Protein AF-0000000078435229 (afdb_homodimer)

pLDDT: mean 86.11, std 22.34, range [25.06, 98.94]

Foldseek 3Di:
DPPPPPPPCPQDLVRLLCQLQVVVVPHDPVSNVVSLVSLLVVLLVPDLSSLVSLLVNCVPPDLVSLLVSLQSLLSSLDPSNLVSLLVQLPPLVRDPSNNLSSLLSLLSNLDCVNLVSLVVCLPDPPDPSNVVSSVVSNVSSCVCPDVVVVVVVVVVVVVVPPDPPDPPPPPPPPD/DPPPPPPPCPQDLVRLLCQLQVVVVPHDPVSNVVSLVSLLVVLLVPDLSSLVSLLVNCVPPDLVSLLVSLQSLLSSLDPSNLVSLLVQLPPLVRDPSNNLSSLLSLLSNLDCVNLVSLVVCLPDPPDPSNVVSSVVSNVSSCVCPDVVVVVVVVVVVVVVPPDPPDPPPPPPPPD

Solvent-accessible surface area (backbone atoms only — not comparable to full-atom values): 18954 Å² total; per-residue (Å²): 135,82,72,72,73,67,70,80,78,70,75,47,69,68,52,34,41,39,39,51,61,31,71,82,71,74,58,50,67,68,57,21,50,51,30,46,52,54,33,36,55,41,21,49,73,64,33,61,66,36,45,49,47,52,52,65,38,69,75,54,86,49,63,56,60,36,23,48,47,29,44,40,45,19,67,26,56,42,75,81,41,46,61,57,31,50,54,45,50,68,36,83,85,53,56,66,67,34,28,26,28,14,33,42,15,49,22,62,46,37,51,73,85,50,47,64,64,33,52,50,34,43,74,64,46,89,46,65,56,40,18,55,30,18,50,54,17,47,53,45,22,53,48,66,69,27,69,65,43,50,49,51,50,48,52,53,48,52,61,67,57,59,62,77,71,70,76,74,73,74,75,74,71,80,119,135,82,73,73,75,68,69,82,77,69,74,47,70,68,53,34,40,39,39,51,60,31,71,82,73,74,59,51,68,68,57,21,50,52,30,47,52,54,34,36,54,42,21,49,71,63,34,61,66,38,45,50,46,53,54,66,40,69,76,54,86,48,63,53,59,35,23,49,45,29,42,42,44,18,68,27,56,42,76,82,40,47,60,55,32,50,53,45,47,66,37,82,86,52,55,67,68,35,29,25,29,15,31,43,15,47,22,63,46,36,52,72,85,49,45,62,63,34,52,50,36,42,74,64,46,90,48,65,55,40,20,54,28,17,50,53,17,48,52,44,22,52,47,66,69,26,68,63,43,52,50,51,50,48,51,52,49,54,61,68,59,58,63,78,72,70,78,77,73,76,76,74,74,79,123

Nearest PDB structures (foldseek):
  4d4z-assembly1_A  TM=8.936E-01  e=3.025E-09  Homo sapiens
  7p0h-assembly2_B  TM=7.703E-01  e=1.981E-04  synthetic construct
  6veh-assembly1_A  TM=7.709E-01  e=3.678E-04  synthetic construct
  1z5h-assembly1_A  TM=4.629E-01  e=2.880E-01  Thermoplasma acidophilum
  9fa7-assembly1_C  TM=3.280E-01  e=1.598E+00  Homo sapiens

Organism: Lucilia cuprina (NCBI:txid7375)

Structure (mmCIF, N/CA/C/O backbone):
data_AF-0000000078435229-model_v1
#
loop_
_entity.id
_entity.type
_entity.pdbx_description
1 polymer 'Deoxyhypusine hydroxylase'
#
loop_
_atom_site.group_PDB
_atom_site.id
_atom_site.type_symbol
_atom_site.label_atom_id
_atom_site.label_alt_id
_atom_site.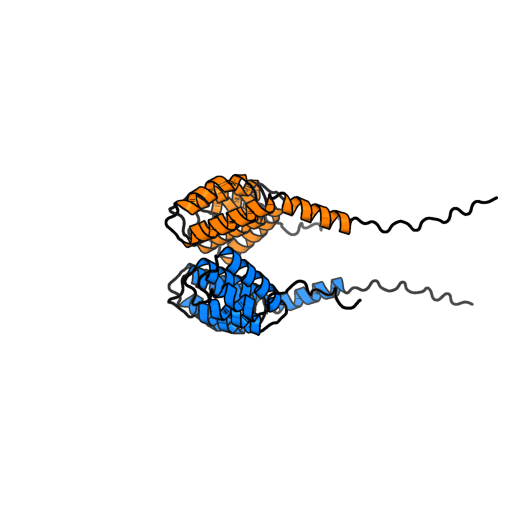label_comp_id
_atom_site.label_asym_id
_atom_site.label_entity_id
_atom_site.label_seq_id
_atom_site.pdbx_PDB_ins_code
_atom_site.Cartn_x
_atom_site.Cartn_y
_atom_site.Cartn_z
_atom_site.occupancy
_atom_site.B_iso_or_equiv
_atom_site.auth_seq_id
_atom_site.auth_comp_id
_atom_site.auth_asym_id
_atom_site.auth_atom_id
_atom_site.pdbx_PDB_model_num
ATOM 1 N N . MET A 1 1 ? 28.438 -23 -33.125 1 25.06 1 MET A N 1
ATOM 2 C CA . MET A 1 1 ? 28.578 -21.672 -32.531 1 25.06 1 MET A CA 1
ATOM 3 C C . MET A 1 1 ? 27.297 -21.297 -31.766 1 25.06 1 MET A C 1
ATOM 5 O O . MET A 1 1 ? 27.172 -20.156 -31.297 1 25.06 1 MET A O 1
ATOM 9 N N . ASP A 1 2 ? 26.094 -21.922 -32.094 1 30.98 2 ASP A N 1
ATOM 10 C CA . ASP A 1 2 ? 24.688 -21.781 -31.703 1 30.98 2 ASP A CA 1
ATOM 11 C C . ASP A 1 2 ? 24.5 -22.016 -30.203 1 30.98 2 ASP A C 1
ATOM 13 O O . ASP A 1 2 ? 23.375 -22.047 -29.719 1 30.98 2 ASP A O 1
ATOM 17 N N . THR A 1 3 ? 25.391 -22.578 -29.547 1 30.53 3 THR A N 1
ATOM 18 C CA . THR A 1 3 ? 25.234 -23.172 -28.234 1 30.53 3 THR A CA 1
ATOM 19 C C . THR A 1 3 ? 24.891 -22.125 -27.188 1 30.53 3 THR A C 1
ATOM 21 O O . THR A 1 3 ? 24.422 -22.438 -26.094 1 30.53 3 THR A O 1
ATOM 24 N N . LEU A 1 4 ? 25.516 -20.953 -27.281 1 32.03 4 LEU A N 1
ATOM 25 C CA . LEU A 1 4 ? 25.641 -20.078 -26.125 1 32.03 4 LEU A CA 1
ATOM 26 C C . LEU A 1 4 ? 24.281 -19.484 -25.734 1 32.03 4 LEU A C 1
ATOM 28 O O . LEU A 1 4 ? 24.219 -18.578 -24.906 1 32.03 4 LEU A O 1
ATOM 32 N N . ARG A 1 5 ? 23.297 -19.453 -26.609 1 32.22 5 ARG A N 1
ATOM 33 C CA . ARG A 1 5 ? 22.109 -18.766 -26.141 1 32.22 5 ARG A CA 1
ATOM 34 C C . ARG A 1 5 ? 21.547 -19.422 -24.875 1 32.22 5 ARG A C 1
ATOM 36 O O . ARG A 1 5 ? 20.719 -20.328 -24.953 1 32.22 5 ARG A O 1
ATOM 43 N N . LYS A 1 6 ? 22.344 -19.922 -24.031 1 36.62 6 LYS A N 1
ATOM 44 C CA . LYS A 1 6 ? 21.75 -20.312 -22.75 1 36.62 6 LYS A CA 1
ATOM 45 C C . LYS A 1 6 ? 20.734 -19.281 -22.266 1 36.62 6 LYS A C 1
ATOM 47 O O . LYS A 1 6 ? 21.078 -18.094 -22.125 1 36.62 6 LYS A O 1
ATOM 52 N N . SER A 1 7 ? 19.391 -19.297 -22.672 1 38.19 7 SER A N 1
ATOM 53 C CA . SER A 1 7 ? 18.281 -18.406 -22.359 1 38.19 7 SER A CA 1
ATOM 54 C C . SER A 1 7 ? 18.266 -18.047 -20.875 1 38.19 7 SER A C 1
ATOM 56 O O . SER A 1 7 ? 18.391 -18.922 -20.016 1 38.19 7 SER A O 1
ATOM 58 N N . GLU A 1 8 ? 18.828 -17.141 -20.203 1 40.16 8 GLU A N 1
ATOM 59 C CA . GLU A 1 8 ? 18.578 -16.594 -18.875 1 40.16 8 GLU A CA 1
ATOM 60 C C . GLU A 1 8 ? 17.188 -17 -18.375 1 40.16 8 GLU A C 1
ATOM 62 O O . GLU A 1 8 ? 16.188 -16.766 -19.047 1 40.16 8 GLU A O 1
ATOM 67 N N . GLY A 1 9 ? 16.922 -18.156 -17.797 1 47.25 9 GLY A N 1
ATOM 68 C CA . GLY A 1 9 ? 15.805 -19.031 -17.484 1 47.25 9 GLY A CA 1
ATOM 69 C C . GLY A 1 9 ? 14.578 -18.297 -16.984 1 47.25 9 GLY A C 1
ATOM 70 O O . GLY A 1 9 ? 14.453 -18.016 -15.789 1 47.25 9 GLY A O 1
ATOM 71 N N . THR A 1 10 ? 13.977 -17.422 -17.656 1 62.84 10 THR A N 1
ATOM 72 C CA . THR A 1 10 ? 12.703 -16.781 -17.359 1 62.84 10 THR A CA 1
ATOM 73 C C . THR A 1 10 ? 11.68 -17.797 -16.844 1 62.84 10 THR A C 1
ATOM 75 O O . THR A 1 10 ? 11.422 -18.797 -17.516 1 62.84 10 THR A O 1
ATOM 78 N N . GLU A 1 11 ? 11.547 -17.797 -15.594 1 77.81 11 GLU A N 1
ATOM 79 C CA . GLU A 1 11 ? 10.508 -18.641 -14.984 1 77.81 11 GLU A CA 1
ATOM 80 C C . GLU A 1 11 ? 9.242 -18.641 -15.836 1 77.81 11 GLU A C 1
ATOM 82 O O . GLU A 1 11 ? 8.797 -17.594 -16.312 1 77.81 11 GLU A O 1
ATOM 87 N N . THR A 1 12 ? 8.852 -19.875 -16.234 1 90.56 12 THR A N 1
ATOM 88 C CA . THR A 1 12 ? 7.59 -20.016 -16.953 1 90.56 12 THR A CA 1
ATOM 89 C C . THR A 1 12 ? 6.422 -19.578 -16.078 1 90.56 12 THR A C 1
ATOM 91 O O . THR A 1 12 ? 6.57 -19.438 -14.859 1 90.56 12 THR A O 1
ATOM 94 N N . LEU A 1 13 ? 5.379 -19.297 -16.672 1 96.81 13 LEU A N 1
ATOM 95 C CA . LEU A 1 13 ? 4.168 -18.969 -15.922 1 96.81 13 LEU A CA 1
ATOM 96 C C . LEU A 1 13 ? 3.77 -20.109 -14.992 1 96.81 13 LEU A C 1
ATOM 98 O O . LEU A 1 13 ? 3.285 -19.859 -13.883 1 96.81 13 LEU A O 1
ATOM 102 N N . ALA A 1 14 ? 4.023 -21.281 -15.5 1 96.62 14 ALA A N 1
ATOM 103 C CA . ALA A 1 14 ? 3.705 -22.453 -14.672 1 96.62 14 ALA A CA 1
ATOM 104 C C . ALA A 1 14 ? 4.566 -22.484 -13.414 1 96.62 14 ALA A C 1
ATOM 106 O O . ALA A 1 14 ? 4.082 -22.797 -12.328 1 96.62 14 ALA A O 1
ATOM 107 N N . GLU A 1 15 ? 5.762 -22.141 -13.547 1 97.31 15 GLU A N 1
ATOM 108 C CA . GLU A 1 15 ? 6.676 -22.094 -12.406 1 97.31 15 GLU A CA 1
ATOM 109 C C . GLU A 1 15 ? 6.316 -20.969 -11.453 1 97.31 15 GLU A C 1
ATOM 111 O O . GLU A 1 15 ? 6.352 -21.141 -10.234 1 97.31 15 GLU A O 1
ATOM 116 N N . LEU A 1 16 ? 5.965 -19.875 -12 1 98.25 16 LEU A N 1
ATOM 117 C CA . LEU A 1 16 ? 5.555 -18.719 -11.195 1 98.25 16 LEU A CA 1
ATOM 118 C C . LEU A 1 16 ? 4.281 -19.047 -10.414 1 98.25 16 LEU A C 1
ATOM 120 O O . LEU A 1 16 ? 4.156 -18.672 -9.242 1 98.25 16 LEU A O 1
ATOM 124 N N . ARG A 1 17 ? 3.398 -19.734 -11.062 1 98.5 17 ARG A N 1
ATOM 125 C CA . ARG A 1 17 ? 2.168 -20.156 -10.406 1 98.5 17 ARG A CA 1
ATOM 126 C C . ARG A 1 17 ? 2.465 -21.078 -9.227 1 98.5 17 ARG A C 1
ATOM 128 O O . ARG A 1 17 ? 1.949 -20.875 -8.125 1 98.5 17 ARG A O 1
ATOM 135 N N . ALA A 1 18 ? 3.311 -22.047 -9.523 1 98.38 18 ALA A N 1
ATOM 136 C CA . ALA A 1 18 ? 3.645 -23.031 -8.492 1 98.38 18 ALA A CA 1
ATOM 137 C C . ALA A 1 18 ? 4.312 -22.359 -7.293 1 98.38 18 ALA A C 1
ATOM 139 O O . ALA A 1 18 ? 4.047 -22.719 -6.148 1 98.38 18 ALA A O 1
ATOM 140 N N . THR A 1 19 ? 5.141 -21.375 -7.547 1 98.38 19 THR A N 1
ATOM 141 C CA . THR A 1 19 ? 5.859 -20.672 -6.484 1 98.38 19 THR A CA 1
ATOM 142 C C . THR A 1 19 ? 4.914 -19.766 -5.703 1 98.38 19 THR A C 1
ATOM 144 O O . THR A 1 19 ? 4.848 -19.844 -4.477 1 98.38 19 THR A O 1
ATOM 147 N N . LEU A 1 20 ? 4.141 -18.984 -6.395 1 98.56 20 LEU A N 1
ATOM 148 C CA . LEU A 1 20 ? 3.236 -18.047 -5.734 1 98.56 20 LEU A CA 1
ATOM 149 C C . LEU A 1 20 ? 2.225 -18.781 -4.863 1 98.56 20 LEU A C 1
ATOM 151 O O . LEU A 1 20 ? 1.988 -18.406 -3.717 1 98.56 20 LEU A O 1
ATOM 155 N N . LEU A 1 21 ? 1.71 -19.906 -5.422 1 98.38 21 LEU A N 1
ATOM 156 C CA . LEU A 1 21 ? 0.627 -20.609 -4.754 1 98.38 21 LEU A CA 1
ATOM 157 C C . LEU A 1 21 ? 1.177 -21.672 -3.811 1 98.38 21 LEU A C 1
ATOM 159 O O . LEU A 1 21 ? 0.411 -22.406 -3.178 1 98.38 21 LEU A O 1
ATOM 163 N N . ASN A 1 22 ? 2.449 -21.734 -3.752 1 98.38 22 ASN A N 1
ATOM 164 C CA . ASN A 1 22 ? 3.104 -22.672 -2.844 1 98.38 22 ASN A CA 1
ATOM 165 C C . ASN A 1 22 ? 2.568 -24.094 -3.016 1 98.38 22 ASN A C 1
ATOM 167 O O . ASN A 1 22 ? 2.193 -24.734 -2.039 1 98.38 22 ASN A O 1
ATOM 171 N N . GLU A 1 23 ? 2.596 -24.562 -4.234 1 97.44 23 GLU A N 1
ATOM 172 C CA . GLU A 1 23 ? 1.985 -25.844 -4.559 1 97.44 23 GLU A CA 1
ATOM 173 C C . GLU A 1 23 ? 2.742 -27 -3.904 1 97.44 23 GLU A C 1
ATOM 175 O O . GLU A 1 23 ? 2.148 -28.016 -3.553 1 97.44 23 GLU A O 1
ATOM 180 N N . ASP A 1 24 ? 4.008 -26.844 -3.719 1 97.31 24 ASP A N 1
ATOM 181 C CA . ASP A 1 24 ? 4.797 -27.906 -3.125 1 97.31 24 ASP A CA 1
ATOM 182 C C . ASP A 1 24 ? 4.898 -27.75 -1.61 1 97.31 24 ASP A C 1
ATOM 184 O O . ASP A 1 24 ? 5.473 -28.594 -0.924 1 97.31 24 ASP A O 1
ATOM 188 N N . GLY A 1 25 ? 4.383 -26.641 -1.064 1 96.88 25 GLY A N 1
ATOM 189 C CA . GLY A 1 25 ? 4.379 -26.391 0.367 1 96.88 25 GLY A CA 1
ATOM 190 C C . GLY A 1 25 ? 5.746 -26.031 0.914 1 96.88 25 GLY A C 1
ATOM 191 O O . GLY A 1 25 ? 5.961 -26.047 2.127 1 96.88 25 GLY A O 1
ATOM 192 N N . LYS A 1 26 ? 6.676 -25.641 0.027 1 97 26 LYS A N 1
ATOM 193 C CA . LYS A 1 26 ? 8.055 -25.453 0.461 1 97 26 LYS A CA 1
ATOM 194 C C . LYS A 1 26 ? 8.531 -24.031 0.202 1 97 26 LYS A C 1
ATOM 196 O O . LYS A 1 26 ? 9.664 -23.688 0.519 1 97 26 LYS A O 1
ATOM 201 N N . GLN A 1 27 ? 7.66 -23.219 -0.332 1 97.19 27 GLN A N 1
ATOM 202 C CA . GLN A 1 27 ? 8.078 -21.875 -0.727 1 97.19 27 GLN A CA 1
ATOM 203 C C . GLN A 1 27 ? 8 -20.906 0.448 1 97.19 27 GLN A C 1
ATOM 205 O O . GLN A 1 27 ? 6.977 -20.828 1.125 1 97.19 27 GLN A O 1
ATOM 210 N N . ASP A 1 28 ? 9.07 -20.219 0.69 1 96.12 28 ASP A N 1
ATOM 211 C CA . ASP A 1 28 ? 9.008 -19.172 1.714 1 96.12 28 ASP A CA 1
ATOM 212 C C . ASP A 1 28 ? 8.391 -17.906 1.162 1 96.12 28 ASP A C 1
ATOM 214 O O . ASP A 1 28 ? 8.164 -17.781 -0.044 1 96.12 28 ASP A O 1
ATOM 218 N N . LEU A 1 29 ? 8.117 -17.062 1.996 1 96.31 29 LEU A N 1
ATOM 219 C CA . LEU A 1 29 ? 7.371 -15.859 1.639 1 96.31 29 LEU A CA 1
ATOM 220 C C . LEU A 1 29 ? 8.156 -15.008 0.651 1 96.31 29 LEU A C 1
ATOM 222 O O . LEU A 1 29 ? 7.582 -14.453 -0.29 1 96.31 29 LEU A O 1
ATOM 226 N N . ALA A 1 30 ? 9.406 -14.859 0.844 1 95.19 30 ALA A N 1
ATOM 227 C CA . ALA A 1 30 ? 10.242 -14.055 -0.04 1 95.19 30 ALA A CA 1
ATOM 228 C C . ALA A 1 30 ? 10.18 -14.562 -1.476 1 95.19 30 ALA A C 1
ATOM 230 O O . ALA A 1 30 ? 10.055 -13.781 -2.416 1 95.19 30 ALA A O 1
ATOM 231 N N . ASN A 1 31 ? 10.258 -15.859 -1.605 1 97 31 ASN A N 1
ATOM 232 C CA . ASN A 1 31 ? 10.164 -16.469 -2.93 1 97 31 ASN A CA 1
ATOM 233 C C . ASN A 1 31 ? 8.797 -16.203 -3.562 1 97 31 ASN A C 1
ATOM 235 O O . ASN A 1 31 ? 8.703 -15.953 -4.766 1 97 31 ASN A O 1
ATOM 239 N N . ARG A 1 32 ? 7.812 -16.297 -2.734 1 98.12 32 ARG A N 1
ATOM 240 C CA . ARG A 1 32 ? 6.457 -16.078 -3.23 1 98.12 32 ARG A CA 1
ATOM 241 C C . ARG A 1 32 ? 6.258 -14.617 -3.648 1 98.12 32 ARG A C 1
ATOM 243 O O . ARG A 1 32 ? 5.598 -14.344 -4.652 1 98.12 32 ARG A O 1
ATOM 250 N N . PHE A 1 33 ? 6.879 -13.711 -2.973 1 97.62 33 PHE A N 1
ATOM 251 C CA . PHE A 1 33 ? 6.82 -12.305 -3.35 1 97.62 33 PHE A CA 1
ATOM 252 C C . PHE A 1 33 ? 7.605 -12.055 -4.633 1 97.62 33 PHE A C 1
ATOM 254 O O . PHE A 1 33 ? 7.207 -11.234 -5.461 1 97.62 33 PHE A O 1
ATOM 261 N N . ARG A 1 34 ? 8.703 -12.742 -4.809 1 96.38 34 ARG A N 1
ATOM 262 C CA . ARG A 1 34 ? 9.461 -12.609 -6.047 1 96.38 34 ARG A CA 1
ATOM 263 C C . ARG A 1 34 ? 8.641 -13.078 -7.242 1 96.38 34 ARG A C 1
ATOM 265 O O . ARG A 1 34 ? 8.617 -12.414 -8.281 1 96.38 34 ARG A O 1
ATOM 272 N N . ALA A 1 35 ? 7.988 -14.156 -7.074 1 98 35 ALA A N 1
ATOM 273 C CA . ALA A 1 35 ? 7.105 -14.633 -8.133 1 98 35 ALA A CA 1
ATOM 274 C C . ALA A 1 35 ? 6.012 -13.617 -8.438 1 98 35 ALA A C 1
ATOM 276 O O . ALA A 1 35 ? 5.703 -13.359 -9.602 1 98 35 ALA A O 1
ATOM 277 N N . LEU A 1 36 ? 5.473 -13.07 -7.395 1 98.25 36 LEU A N 1
ATOM 278 C CA . LEU A 1 36 ? 4.418 -12.07 -7.551 1 98.25 36 LEU A CA 1
ATOM 279 C C . LEU A 1 36 ? 4.93 -10.867 -8.336 1 98.25 36 LEU A C 1
ATOM 281 O O . LEU A 1 36 ? 4.227 -10.344 -9.203 1 98.25 36 LEU A O 1
ATOM 285 N N . PHE A 1 37 ? 6.07 -10.461 -8.039 1 96.06 37 PHE A N 1
ATOM 286 C CA . PHE A 1 37 ? 6.656 -9.32 -8.734 1 96.06 37 PHE A CA 1
ATOM 287 C C . PHE A 1 37 ? 6.82 -9.609 -10.219 1 96.06 37 PHE A C 1
ATOM 289 O O . PHE A 1 37 ? 6.551 -8.75 -11.062 1 96.06 37 PHE A O 1
ATOM 296 N N . HIS A 1 38 ? 7.305 -10.758 -10.531 1 97 38 HIS A N 1
ATOM 297 C CA . HIS A 1 38 ? 7.426 -11.148 -11.93 1 97 38 HIS A CA 1
ATOM 298 C C . HIS A 1 38 ? 6.059 -11.203 -12.609 1 97 38 HIS A C 1
ATOM 300 O O . HIS A 1 38 ? 5.902 -10.719 -13.734 1 97 38 HIS A O 1
ATOM 306 N N . LEU A 1 39 ? 5.137 -11.727 -11.93 1 98.06 39 LEU A N 1
ATOM 307 C CA . LEU A 1 39 ? 3.783 -11.797 -12.461 1 98.06 39 LEU A CA 1
ATOM 308 C C . LEU A 1 39 ? 3.207 -10.398 -12.664 1 98.06 39 LEU A C 1
ATOM 310 O O . LEU A 1 39 ? 2.455 -10.164 -13.617 1 98.06 39 LEU A O 1
ATOM 314 N N . ASN A 1 40 ? 3.512 -9.5 -11.773 1 97.19 40 ASN A N 1
ATOM 315 C CA . ASN A 1 40 ? 3.111 -8.102 -11.945 1 97.19 40 ASN A CA 1
ATOM 316 C C . ASN A 1 40 ? 3.605 -7.535 -13.273 1 97.19 40 ASN A C 1
ATOM 318 O O . ASN A 1 40 ? 2.838 -6.918 -14.016 1 97.19 40 ASN A O 1
ATOM 322 N N . THR A 1 41 ? 4.824 -7.77 -13.531 1 97.19 41 THR A N 1
ATOM 323 C CA . THR A 1 41 ? 5.426 -7.285 -14.766 1 97.19 41 THR A CA 1
ATOM 324 C C . THR A 1 41 ? 4.688 -7.832 -15.984 1 97.19 41 THR A C 1
ATOM 326 O O . THR A 1 41 ? 4.332 -7.082 -16.891 1 97.19 41 THR A O 1
ATOM 329 N N . LEU A 1 42 ? 4.434 -9.062 -15.984 1 97.38 42 LEU A N 1
ATOM 330 C CA . LEU A 1 42 ? 3.721 -9.711 -17.078 1 97.38 42 LEU A CA 1
ATOM 331 C C . LEU A 1 42 ? 2.291 -9.188 -17.188 1 97.38 42 LEU A C 1
ATOM 333 O O . LEU A 1 42 ? 1.784 -8.969 -18.297 1 97.38 42 LEU A O 1
ATOM 337 N N . GLY A 1 43 ? 1.682 -8.992 -16.047 1 97.5 43 GLY A N 1
ATOM 338 C CA . GLY A 1 43 ? 0.342 -8.43 -16.031 1 97.5 43 GLY A CA 1
ATOM 339 C C . GLY A 1 43 ? 0.282 -7.027 -16.609 1 97.5 43 GLY A C 1
ATOM 340 O O . GLY A 1 43 ? -0.632 -6.707 -17.375 1 97.5 43 GLY A O 1
ATOM 341 N N . LYS A 1 44 ? 1.224 -6.27 -16.25 1 97.5 44 LYS A N 1
ATOM 342 C CA . LYS A 1 44 ? 1.32 -4.918 -16.797 1 97.5 44 LYS A CA 1
ATOM 343 C C . LYS A 1 44 ? 1.458 -4.941 -18.312 1 97.5 44 LYS A C 1
ATOM 345 O O . LYS A 1 44 ? 0.991 -4.027 -19 1 97.5 44 LYS A O 1
ATOM 350 N N . GLU A 1 45 ? 2.051 -5.969 -18.734 1 97.06 45 GLU A N 1
ATOM 351 C CA . GLU A 1 45 ? 2.258 -6.121 -20.172 1 97.06 45 GLU A CA 1
ATOM 352 C C . GLU A 1 45 ? 1.023 -6.711 -20.844 1 97.06 45 GLU A C 1
ATOM 354 O O . GLU A 1 45 ? 1.013 -6.914 -22.062 1 97.06 45 GLU A O 1
ATOM 359 N N . GLY A 1 46 ? 0.058 -7.016 -20.094 1 96.81 46 GLY A N 1
ATOM 360 C CA . GLY A 1 46 ? -1.22 -7.422 -20.656 1 96.81 46 GLY A CA 1
ATOM 361 C C . GLY A 1 46 ? -1.45 -8.922 -20.594 1 96.81 46 GLY A C 1
ATOM 362 O O . GLY A 1 46 ? -2.387 -9.43 -21.219 1 96.81 46 GLY A O 1
ATOM 363 N N . SER A 1 47 ? -0.681 -9.656 -19.859 1 97.88 47 SER A N 1
ATOM 364 C CA . SER A 1 47 ? -0.852 -11.102 -19.75 1 97.88 47 SER A CA 1
ATOM 365 C C . SER A 1 47 ? -2.045 -11.453 -18.859 1 97.88 47 SER A C 1
ATOM 367 O O . SER A 1 47 ? -1.971 -11.344 -17.641 1 97.88 47 SER A O 1
ATOM 369 N N . HIS A 1 48 ? -3.068 -11.953 -19.5 1 98.31 48 HIS A N 1
ATOM 370 C CA . HIS A 1 48 ? -4.242 -12.391 -18.75 1 98.31 48 HIS A CA 1
ATOM 371 C C . HIS A 1 48 ? -3.922 -13.602 -17.891 1 98.31 48 HIS A C 1
ATOM 373 O O . HIS A 1 48 ? -4.43 -13.727 -16.766 1 98.31 48 HIS A O 1
ATOM 379 N N . GLU A 1 49 ? -3.094 -14.406 -18.438 1 98.44 49 GLU A N 1
ATOM 380 C CA . GLU A 1 49 ? -2.713 -15.594 -17.672 1 98.44 49 GLU A CA 1
ATOM 381 C C . GLU A 1 49 ? -2.002 -15.219 -16.375 1 98.44 49 GLU A C 1
ATOM 383 O O . GLU A 1 49 ? -2.244 -15.828 -15.328 1 98.44 49 GLU A O 1
ATOM 388 N N . ALA A 1 50 ? -1.14 -14.266 -16.391 1 98.62 50 ALA A N 1
ATOM 389 C CA . ALA A 1 50 ? -0.464 -13.781 -15.18 1 98.62 50 ALA A CA 1
ATOM 390 C C . ALA A 1 50 ? -1.469 -13.258 -14.164 1 98.62 50 ALA A C 1
ATOM 392 O O . ALA A 1 50 ? -1.375 -13.57 -12.969 1 98.62 50 ALA A O 1
ATOM 393 N N . ILE A 1 51 ? -2.43 -12.539 -14.617 1 98.75 51 ILE A N 1
ATOM 394 C CA . ILE A 1 51 ? -3.463 -11.977 -13.758 1 98.75 51 ILE A CA 1
ATOM 395 C C . ILE A 1 51 ? -4.289 -13.102 -13.141 1 98.75 51 ILE A C 1
ATOM 397 O O . ILE A 1 51 ? -4.609 -13.062 -11.945 1 98.75 51 ILE A O 1
ATOM 401 N N . ASP A 1 52 ? -4.547 -14.094 -14 1 98.81 52 ASP A N 1
ATOM 402 C CA . ASP A 1 52 ? -5.297 -15.242 -13.492 1 98.81 52 ASP A CA 1
ATOM 403 C C . ASP A 1 52 ? -4.523 -15.953 -12.383 1 98.81 52 ASP A C 1
ATOM 405 O O . ASP A 1 52 ? -5.117 -16.406 -11.398 1 98.81 52 ASP A O 1
ATOM 409 N N . ILE A 1 53 ? -3.258 -16.094 -12.555 1 98.75 53 ILE A N 1
ATOM 410 C CA . ILE A 1 53 ? -2.418 -16.734 -11.562 1 98.75 53 ILE A CA 1
ATOM 411 C C . ILE A 1 53 ? -2.453 -15.945 -10.258 1 98.75 53 ILE A C 1
ATOM 413 O O . ILE A 1 53 ? -2.635 -16.516 -9.18 1 98.75 53 ILE A O 1
ATOM 417 N N . ILE A 1 54 ? -2.307 -14.68 -10.305 1 98.81 54 ILE A N 1
ATOM 418 C CA . ILE A 1 54 ? -2.365 -13.836 -9.125 1 98.81 54 ILE A CA 1
ATOM 419 C C . ILE A 1 54 ? -3.732 -13.969 -8.453 1 98.81 54 ILE A C 1
ATOM 421 O O . ILE A 1 54 ? -3.824 -14.164 -7.242 1 98.81 54 ILE A O 1
ATOM 425 N N . ALA A 1 55 ? -4.797 -13.93 -9.234 1 98.81 55 ALA A N 1
ATOM 426 C CA . ALA A 1 55 ? -6.164 -13.992 -8.727 1 98.81 55 ALA A CA 1
ATOM 427 C C . ALA A 1 55 ? -6.422 -15.305 -8 1 98.81 55 ALA A C 1
ATOM 429 O O . ALA A 1 55 ? -7.152 -15.344 -7.008 1 98.81 55 ALA A O 1
ATOM 430 N N . ALA A 1 56 ? -5.824 -16.344 -8.539 1 98.56 56 ALA A N 1
ATOM 431 C CA . ALA A 1 56 ? -5.992 -17.656 -7.926 1 98.56 56 ALA A CA 1
ATOM 432 C C . ALA A 1 56 ? -5.41 -17.672 -6.516 1 98.56 56 ALA A C 1
ATOM 434 O O . ALA A 1 56 ? -5.754 -18.547 -5.711 1 98.56 56 ALA A O 1
ATOM 435 N N . GLY A 1 57 ? -4.555 -16.75 -6.199 1 98.56 57 GLY A N 1
ATOM 436 C CA . GLY A 1 57 ? -3.855 -16.719 -4.926 1 98.56 57 GLY A CA 1
ATOM 437 C C . GLY A 1 57 ? -4.676 -16.109 -3.807 1 98.56 57 GLY A C 1
ATOM 438 O O . GLY A 1 57 ? -4.277 -16.156 -2.641 1 98.56 57 GLY A O 1
ATOM 439 N N . PHE A 1 58 ? -5.949 -15.633 -4.012 1 98.5 58 PHE A N 1
ATOM 440 C CA . PHE A 1 58 ? -6.73 -14.945 -2.992 1 98.5 58 PHE A CA 1
ATOM 441 C C . PHE A 1 58 ? -7.367 -15.938 -2.029 1 98.5 58 PHE A C 1
ATOM 443 O O . PHE A 1 58 ? -8.062 -15.547 -1.094 1 98.5 58 PHE A O 1
ATOM 450 N N . THR A 1 59 ? -7.047 -17.203 -2.15 1 97 59 THR A N 1
ATOM 451 C CA . THR A 1 59 ? -7.453 -18.219 -1.188 1 97 59 THR A CA 1
ATOM 452 C C . THR A 1 59 ? -6.312 -18.547 -0.227 1 97 59 THR A C 1
ATOM 454 O O . THR A 1 59 ? -6.457 -19.391 0.658 1 97 59 THR A O 1
ATOM 457 N N . ASP A 1 60 ? -5.199 -17.891 -0.371 1 97.75 60 ASP A N 1
ATOM 458 C CA . ASP A 1 60 ? -4.031 -18.125 0.472 1 97.75 60 ASP A CA 1
ATOM 459 C C . ASP A 1 60 ? -4.328 -17.766 1.93 1 97.75 60 ASP A C 1
ATOM 461 O O . ASP A 1 60 ? -5.211 -16.953 2.213 1 97.75 60 ASP A O 1
ATOM 465 N N . LYS A 1 61 ? -3.582 -18.344 2.777 1 95.88 61 LYS A N 1
ATOM 466 C CA . LYS A 1 61 ? -3.754 -18.078 4.203 1 95.88 61 LYS A CA 1
ATOM 467 C C . LYS A 1 61 ? -3.086 -16.766 4.605 1 95.88 61 LYS A C 1
ATOM 469 O O . LYS A 1 61 ? -3.449 -16.172 5.617 1 95.88 61 LYS A O 1
ATOM 474 N N . SER A 1 62 ? -2.098 -16.344 3.863 1 97.06 62 SER A N 1
ATOM 475 C CA . SER A 1 62 ? -1.331 -15.156 4.219 1 97.06 62 SER A CA 1
ATOM 476 C C . SER A 1 62 ? -2.094 -13.883 3.869 1 97.06 62 SER A C 1
ATOM 478 O O . SER A 1 62 ? -2.291 -13.57 2.691 1 97.06 62 SER A O 1
ATOM 480 N N . GLU A 1 63 ? -2.432 -13.117 4.895 1 97.38 63 GLU A N 1
ATOM 481 C CA . GLU A 1 63 ? -3.1 -11.836 4.719 1 97.38 63 GLU A CA 1
ATOM 482 C C . GLU A 1 63 ? -2.211 -10.852 3.963 1 97.38 63 GLU A C 1
ATOM 484 O O . GLU A 1 63 ? -2.684 -10.125 3.082 1 97.38 63 GLU A O 1
ATOM 489 N N . LEU A 1 64 ? -0.972 -10.875 4.293 1 98.06 64 LEU A N 1
ATOM 490 C CA . LEU A 1 64 ? -0.015 -9.969 3.668 1 98.06 64 LEU A CA 1
ATOM 491 C C . LEU A 1 64 ? 0.115 -10.258 2.176 1 98.06 64 LEU A C 1
ATOM 493 O O . LEU A 1 64 ? 0.085 -9.336 1.356 1 98.06 64 LEU A O 1
ATOM 497 N N . LEU A 1 65 ? 0.24 -11.531 1.851 1 98.31 65 LEU A N 1
ATOM 498 C CA . LEU A 1 65 ? 0.381 -11.891 0.444 1 98.31 65 LEU A CA 1
ATOM 499 C C . LEU A 1 65 ? -0.859 -11.492 -0.347 1 98.31 65 LEU A C 1
ATOM 501 O O . LEU A 1 65 ? -0.75 -10.953 -1.448 1 98.31 65 LEU A O 1
ATOM 505 N N . LYS A 1 66 ? -2.025 -11.758 0.238 1 98.62 66 LYS A N 1
ATOM 506 C CA . LYS A 1 66 ? -3.271 -11.391 -0.427 1 98.62 66 LYS A CA 1
ATOM 507 C C . LYS A 1 66 ? -3.363 -9.883 -0.625 1 98.62 66 LYS A C 1
ATOM 509 O O . LYS A 1 66 ? -3.779 -9.414 -1.688 1 98.62 66 LYS A O 1
ATOM 514 N N . HIS A 1 67 ? -3.002 -9.109 0.358 1 98.62 67 HIS A N 1
ATOM 515 C CA . HIS A 1 67 ? -2.947 -7.656 0.263 1 98.62 67 HIS A CA 1
ATOM 516 C C . HIS A 1 67 ? -2.064 -7.215 -0.899 1 98.62 67 HIS A C 1
ATOM 518 O O . HIS A 1 67 ? -2.475 -6.387 -1.716 1 98.62 67 HIS A O 1
ATOM 524 N N . GLU A 1 68 ? -0.916 -7.785 -0.942 1 98.31 68 GLU A N 1
ATOM 525 C CA . GLU A 1 68 ? 0.025 -7.438 -2.002 1 98.31 68 GLU A CA 1
ATOM 526 C C . GLU A 1 68 ? -0.515 -7.836 -3.373 1 98.31 68 GLU A C 1
ATOM 528 O O . GLU A 1 68 ? -0.314 -7.117 -4.355 1 98.31 68 GLU A O 1
ATOM 533 N N . MET A 1 69 ? -1.171 -8.969 -3.467 1 98.81 69 MET A N 1
ATOM 534 C CA . MET A 1 69 ? -1.762 -9.406 -4.73 1 98.81 69 MET A CA 1
ATOM 535 C C . MET A 1 69 ? -2.783 -8.391 -5.23 1 98.81 69 MET A C 1
ATOM 537 O O . MET A 1 69 ? -2.797 -8.055 -6.414 1 98.81 69 MET A O 1
ATOM 541 N N . ALA A 1 70 ? -3.648 -7.898 -4.297 1 98.88 70 ALA A N 1
ATOM 542 C CA . ALA A 1 70 ? -4.617 -6.871 -4.676 1 98.88 70 ALA A CA 1
ATOM 543 C C . ALA A 1 70 ? -3.912 -5.609 -5.16 1 98.88 70 ALA A C 1
ATOM 545 O O . ALA A 1 70 ? -4.273 -5.051 -6.199 1 98.88 70 ALA A O 1
ATOM 546 N N . TYR A 1 71 ? -2.9 -5.242 -4.453 1 98.56 71 TYR A N 1
ATOM 547 C CA . TYR A 1 71 ? -2.121 -4.062 -4.816 1 98.56 71 TYR A CA 1
ATOM 548 C C . TYR A 1 71 ? -1.517 -4.219 -6.207 1 98.56 71 TYR A C 1
ATOM 550 O O . TYR A 1 71 ? -1.644 -3.328 -7.047 1 98.56 71 TYR A O 1
ATOM 558 N N . VAL A 1 72 ? -0.929 -5.344 -6.445 1 98.44 72 VAL A N 1
ATOM 559 C CA . VAL A 1 72 ? -0.258 -5.645 -7.707 1 98.44 72 VAL A CA 1
ATOM 560 C C . VAL A 1 72 ? -1.277 -5.664 -8.844 1 98.44 72 VAL A C 1
ATOM 562 O O . VAL A 1 72 ? -1.026 -5.117 -9.922 1 98.44 72 VAL A O 1
ATOM 565 N N . LEU A 1 73 ? -2.416 -6.242 -8.633 1 98.75 73 LEU A N 1
ATOM 566 C CA . LEU A 1 73 ? -3.445 -6.262 -9.664 1 98.75 73 LEU A CA 1
ATOM 567 C C . LEU A 1 73 ? -3.877 -4.844 -10.023 1 98.75 73 LEU A C 1
ATOM 569 O O . LEU A 1 73 ? -4.082 -4.531 -11.203 1 98.75 73 LEU A O 1
ATOM 573 N N . GLY A 1 74 ? -3.988 -4.004 -9.031 1 98.69 74 GLY A N 1
ATOM 574 C CA . GLY A 1 74 ? -4.277 -2.607 -9.32 1 98.69 74 GLY A CA 1
ATOM 575 C C . GLY A 1 74 ? -3.211 -1.939 -10.164 1 98.69 74 GLY A C 1
ATOM 576 O O . GLY A 1 74 ? -3.527 -1.156 -11.062 1 98.69 74 GLY A O 1
ATOM 577 N N . GLN A 1 75 ? -2.029 -2.312 -9.922 1 97.38 75 GLN A N 1
ATOM 578 C CA . GLN A 1 75 ? -0.893 -1.708 -10.609 1 97.38 75 GLN A CA 1
ATOM 579 C C . GLN A 1 75 ? -0.845 -2.133 -12.078 1 97.38 75 GLN A C 1
ATOM 581 O O . GLN A 1 75 ? -0.264 -1.436 -12.914 1 97.38 75 GLN A O 1
ATOM 586 N N . THR A 1 76 ? -1.42 -3.215 -12.414 1 97.38 76 THR A N 1
ATOM 587 C CA . THR A 1 76 ? -1.407 -3.652 -13.805 1 97.38 76 THR A CA 1
ATOM 588 C C . THR A 1 76 ? -2.148 -2.656 -14.695 1 97.38 76 THR A C 1
ATOM 590 O O . THR A 1 76 ? -1.915 -2.602 -15.906 1 97.38 76 THR A O 1
ATOM 593 N N . GLN A 1 77 ? -3.154 -2.004 -14.148 1 97.62 77 GLN A N 1
ATOM 594 C CA . GLN A 1 77 ? -4.004 -1.062 -14.867 1 97.62 77 GLN A CA 1
ATOM 595 C C . GLN A 1 77 ? -4.773 -1.761 -15.984 1 97.62 77 GLN A C 1
ATOM 597 O O . GLN A 1 77 ? -5.121 -1.138 -16.984 1 97.62 77 GLN A O 1
ATOM 602 N N . GLN A 1 78 ? -4.938 -3.08 -15.82 1 97.81 78 GLN A N 1
ATOM 603 C CA . GLN A 1 78 ? -5.668 -3.877 -16.797 1 97.81 78 GLN A CA 1
ATOM 604 C C . GLN A 1 78 ? -7.129 -4.047 -16.391 1 97.81 78 GLN A C 1
ATOM 606 O O . GLN A 1 78 ? -7.422 -4.445 -15.266 1 97.81 78 GLN A O 1
ATOM 611 N N . GLU A 1 79 ? -7.965 -3.828 -17.312 1 97.88 79 GLU A N 1
ATOM 612 C CA . GLU A 1 79 ? -9.383 -4.035 -17.062 1 97.88 79 GLU A CA 1
ATOM 613 C C . GLU A 1 79 ? -9.664 -5.477 -16.641 1 97.88 79 GLU A C 1
ATOM 615 O O . GLU A 1 79 ? -10.57 -5.734 -15.844 1 97.88 79 GLU A O 1
ATOM 620 N N . TYR A 1 80 ? -8.852 -6.332 -17.141 1 98.5 80 TYR A N 1
ATOM 621 C CA . TYR A 1 80 ? -9 -7.754 -16.844 1 98.5 80 TYR A CA 1
ATOM 622 C C . TYR A 1 80 ? -8.836 -8.023 -15.352 1 98.5 80 TYR A C 1
ATOM 624 O O . TYR A 1 80 ? -9.266 -9.062 -14.844 1 98.5 80 TYR A O 1
ATOM 632 N N . SER A 1 81 ? -8.289 -7.141 -14.594 1 98.75 81 SER A N 1
ATOM 633 C CA . SER A 1 81 ? -8.055 -7.293 -13.164 1 98.75 81 SER A CA 1
ATOM 634 C C . SER A 1 81 ? -9.297 -6.898 -12.359 1 98.75 81 SER A C 1
ATOM 636 O O . SER A 1 81 ? -9.359 -7.141 -11.156 1 98.75 81 SER A O 1
ATOM 638 N N . ILE A 1 82 ? -10.258 -6.32 -12.992 1 98.81 82 ILE A N 1
ATOM 639 C CA . ILE A 1 82 ? -11.406 -5.77 -12.297 1 98.81 82 ILE A CA 1
ATOM 640 C C . ILE A 1 82 ? -12.234 -6.902 -11.688 1 98.81 82 ILE A C 1
ATOM 642 O O . ILE A 1 82 ? -12.617 -6.84 -10.516 1 98.81 82 ILE A O 1
ATOM 646 N N . LYS A 1 83 ? -12.445 -7.906 -12.445 1 98.62 83 LYS A N 1
ATOM 647 C CA . LYS A 1 83 ? -13.312 -8.992 -11.992 1 98.62 83 LYS A CA 1
ATOM 648 C C . LYS A 1 83 ? -12.773 -9.625 -10.719 1 98.62 83 LYS A C 1
ATOM 650 O O . LYS A 1 83 ? -13.492 -9.734 -9.719 1 98.62 83 LYS A O 1
ATOM 655 N N . PRO A 1 84 ? -11.492 -10.047 -10.719 1 98.81 84 PRO A N 1
ATOM 656 C CA . PRO A 1 84 ? -11.016 -10.641 -9.461 1 98.81 84 PRO A CA 1
ATOM 657 C C . PRO A 1 84 ? -10.992 -9.641 -8.312 1 98.81 84 PRO A C 1
ATOM 659 O O . PRO A 1 84 ? -11.227 -10.008 -7.16 1 98.81 84 PRO A O 1
ATOM 662 N N . LEU A 1 85 ? -10.758 -8.422 -8.531 1 98.88 85 LEU A N 1
ATOM 663 C CA . LEU A 1 85 ? -10.734 -7.406 -7.48 1 98.88 85 LEU A CA 1
ATOM 664 C C . LEU A 1 85 ? -12.133 -7.176 -6.918 1 98.88 85 LEU A C 1
ATOM 666 O O . LEU A 1 85 ? -12.305 -7.012 -5.707 1 98.88 85 LEU A O 1
ATOM 670 N N . VAL A 1 86 ? -13.109 -7.168 -7.773 1 98.88 86 VAL A N 1
ATOM 671 C CA . VAL A 1 86 ? -14.5 -7.043 -7.34 1 98.88 86 VAL A CA 1
ATOM 672 C C . VAL A 1 86 ? -14.875 -8.234 -6.461 1 98.88 86 VAL A C 1
ATOM 674 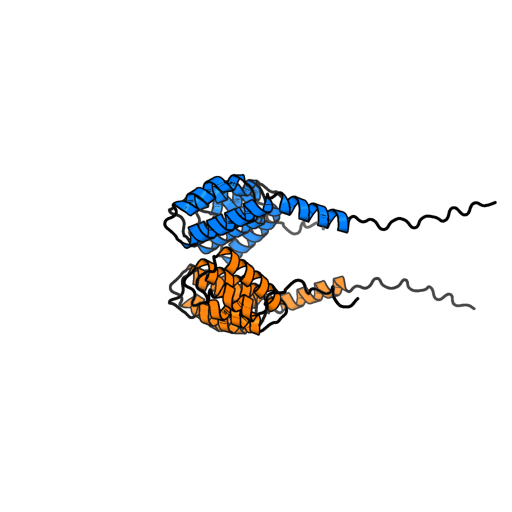O O . VAL A 1 86 ? -15.523 -8.07 -5.422 1 98.88 86 VAL A O 1
ATOM 677 N N . ALA A 1 87 ? -14.453 -9.391 -6.895 1 98.81 87 ALA A N 1
ATOM 678 C CA . ALA A 1 87 ? -14.727 -10.594 -6.113 1 98.81 87 ALA A CA 1
ATOM 679 C C . ALA A 1 87 ? -14.133 -10.484 -4.711 1 98.81 87 ALA A C 1
ATOM 681 O O . ALA A 1 87 ? -14.766 -10.883 -3.73 1 98.81 87 ALA A O 1
ATOM 682 N N . VAL A 1 88 ? -12.945 -9.953 -4.586 1 98.88 88 VAL A N 1
ATOM 683 C CA . VAL A 1 88 ? -12.281 -9.781 -3.299 1 98.88 88 VAL A CA 1
ATOM 684 C C . VAL A 1 88 ? -13.055 -8.773 -2.447 1 98.88 88 VAL A C 1
ATOM 686 O O . VAL A 1 88 ? -13.312 -9.023 -1.268 1 98.88 88 VAL A O 1
ATOM 689 N N . LEU A 1 89 ? -13.461 -7.699 -3.037 1 98.81 89 LEU A N 1
ATOM 690 C CA . LEU A 1 89 ? -14.188 -6.664 -2.312 1 98.81 89 LEU A CA 1
ATOM 691 C C . LEU A 1 89 ? -15.547 -7.18 -1.844 1 98.81 89 LEU A C 1
ATOM 693 O O . LEU A 1 89 ? -15.992 -6.855 -0.741 1 98.81 89 LEU A O 1
ATOM 697 N N . ASP A 1 90 ? -16.141 -8.062 -2.57 1 98.38 90 ASP A N 1
ATOM 698 C CA . ASP A 1 90 ? -17.484 -8.594 -2.303 1 98.38 90 ASP A CA 1
ATOM 699 C C . ASP A 1 90 ? -17.438 -9.672 -1.226 1 98.38 90 ASP A C 1
ATOM 701 O O . ASP A 1 90 ? -18.469 -10.055 -0.673 1 98.38 90 ASP A O 1
ATOM 705 N N . ASP A 1 91 ? -16.312 -10.18 -0.969 1 98.31 91 ASP A N 1
ATOM 706 C CA . ASP A 1 91 ? -16.188 -11.273 -0.009 1 98.31 91 ASP A CA 1
ATOM 707 C C . ASP A 1 91 ? -16.094 -10.742 1.419 1 98.31 91 ASP A C 1
ATOM 709 O O . ASP A 1 91 ? -15 -10.422 1.898 1 98.31 91 ASP A O 1
ATOM 713 N N . LEU A 1 92 ? -17.188 -10.734 2.125 1 97.56 92 LEU A N 1
ATOM 714 C CA . LEU A 1 92 ? -17.266 -10.156 3.463 1 97.56 92 LEU A CA 1
ATOM 715 C C . LEU A 1 92 ? -16.484 -11 4.461 1 97.56 92 LEU A C 1
ATOM 717 O O . LEU A 1 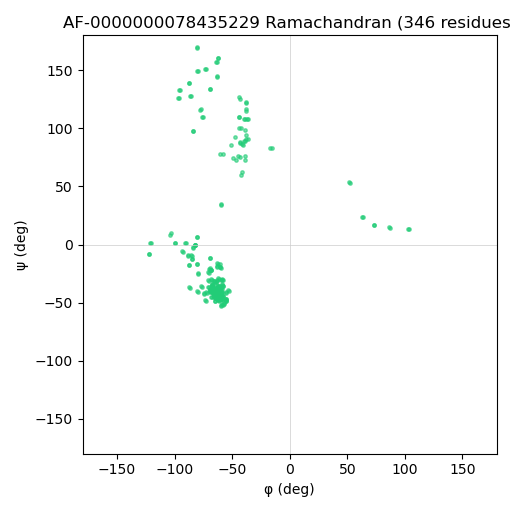92 ? -16.188 -10.547 5.57 1 97.56 92 LEU A O 1
ATOM 721 N N . ASP A 1 93 ? -16.094 -12.195 4.039 1 97.12 93 ASP A N 1
ATOM 722 C CA . ASP A 1 93 ? -15.297 -13.055 4.906 1 97.12 93 ASP A CA 1
ATOM 723 C C . ASP A 1 93 ? -13.805 -12.773 4.738 1 97.12 93 ASP A C 1
ATOM 725 O O . ASP A 1 93 ? -12.984 -13.297 5.492 1 97.12 93 ASP A O 1
ATOM 729 N N . GLN A 1 94 ? -13.445 -12 3.76 1 97.69 94 GLN A N 1
ATOM 730 C CA . GLN A 1 94 ? -12.062 -11.602 3.531 1 97.69 94 GLN A CA 1
ATOM 731 C C . GLN A 1 94 ? -11.602 -10.594 4.578 1 97.69 94 GLN A C 1
ATOM 733 O O . GLN A 1 94 ? -12.414 -9.82 5.105 1 97.69 94 GLN A O 1
ATOM 738 N N . GLN A 1 95 ? -10.297 -10.562 4.895 1 96.81 95 GLN A N 1
ATOM 739 C CA . GLN A 1 95 ? -9.727 -9.633 5.871 1 96.81 95 GLN A CA 1
ATOM 740 C C . GLN A 1 95 ? -9.883 -8.188 5.41 1 96.81 95 GLN A C 1
ATOM 742 O O . GLN A 1 95 ? -9.75 -7.891 4.219 1 96.81 95 GLN A O 1
ATOM 747 N N . PRO A 1 96 ? -10.117 -7.254 6.332 1 97.12 96 PRO A N 1
ATOM 748 C CA . PRO A 1 96 ? -10.25 -5.836 5.988 1 97.12 96 PRO A CA 1
ATOM 749 C C . PRO A 1 96 ? -9.07 -5.309 5.18 1 97.12 96 PRO A C 1
ATOM 751 O O . PRO A 1 96 ? -9.25 -4.531 4.242 1 97.12 96 PRO A O 1
ATOM 754 N N . MET A 1 97 ? -7.902 -5.734 5.523 1 97.44 97 MET A N 1
ATOM 755 C CA . MET A 1 97 ? -6.668 -5.32 4.863 1 97.44 97 MET A CA 1
ATOM 756 C C . MET A 1 97 ? -6.688 -5.691 3.387 1 97.44 97 MET A C 1
ATOM 758 O O . MET A 1 97 ? -6.258 -4.906 2.539 1 97.44 97 MET A O 1
ATOM 762 N N . VAL A 1 98 ? -7.23 -6.793 3.076 1 98.62 98 VAL A N 1
ATOM 763 C CA . VAL A 1 98 ? -7.301 -7.277 1.702 1 98.62 98 VAL A CA 1
ATOM 764 C C . VAL A 1 98 ? -8.445 -6.586 0.965 1 98.62 98 VAL A C 1
ATOM 766 O O . VAL A 1 98 ? -8.281 -6.152 -0.177 1 98.62 98 VAL A O 1
ATOM 769 N N . ARG A 1 99 ? -9.594 -6.395 1.628 1 98.75 99 ARG A N 1
ATOM 770 C CA . ARG A 1 99 ? -10.758 -5.77 1.011 1 98.75 99 ARG A CA 1
ATOM 771 C C . ARG A 1 99 ? -10.508 -4.289 0.736 1 98.75 99 ARG A C 1
ATOM 773 O O . ARG A 1 99 ? -10.883 -3.775 -0.32 1 98.75 99 ARG A O 1
ATOM 780 N N . HIS A 1 100 ? -9.82 -3.621 1.655 1 98.69 100 HIS A N 1
ATOM 781 C CA . HIS A 1 100 ? -9.516 -2.219 1.396 1 98.69 100 HIS A CA 1
ATOM 782 C C . HIS A 1 100 ? -8.531 -2.076 0.243 1 98.69 100 HIS A C 1
ATOM 784 O O . HIS A 1 100 ? -8.664 -1.175 -0.588 1 98.69 100 HIS A O 1
ATOM 790 N N . GLU A 1 101 ? -7.559 -2.998 0.193 1 98.62 101 GLU A N 1
ATOM 791 C CA . GLU A 1 101 ? -6.598 -2.955 -0.904 1 98.62 101 GLU A CA 1
ATOM 792 C C . GLU A 1 101 ? -7.277 -3.205 -2.246 1 98.62 101 GLU A C 1
ATOM 794 O O . GLU A 1 101 ? -6.895 -2.619 -3.262 1 98.62 101 GLU A O 1
ATOM 799 N N . ALA A 1 102 ? -8.258 -4.102 -2.256 1 98.94 102 ALA A N 1
ATOM 800 C CA . ALA A 1 102 ? -9.008 -4.352 -3.482 1 98.94 102 ALA A CA 1
ATOM 801 C C . ALA A 1 102 ? -9.742 -3.092 -3.945 1 98.94 102 ALA A C 1
ATOM 803 O O . ALA A 1 102 ? -9.727 -2.762 -5.133 1 98.94 102 ALA A O 1
ATOM 804 N N . ALA A 1 103 ? -10.367 -2.389 -3.033 1 98.88 103 ALA A N 1
ATOM 805 C CA . ALA A 1 103 ? -11.039 -1.136 -3.359 1 98.88 103 ALA A CA 1
ATOM 806 C C . ALA A 1 103 ? -10.055 -0.103 -3.895 1 98.88 103 ALA A C 1
ATOM 808 O O . ALA A 1 103 ? -10.336 0.578 -4.883 1 98.88 103 ALA A O 1
ATOM 809 N N . GLU A 1 104 ? -8.922 -0.014 -3.207 1 98.81 104 GLU A N 1
ATOM 810 C CA . GLU A 1 104 ? -7.875 0.896 -3.67 1 98.81 104 GLU A CA 1
ATOM 811 C C . GLU A 1 104 ? -7.418 0.537 -5.078 1 98.81 104 GLU A C 1
ATOM 813 O O . GLU A 1 104 ? -7.23 1.419 -5.922 1 98.81 104 GLU A O 1
ATOM 818 N N . ALA A 1 105 ? -7.27 -0.721 -5.324 1 98.81 105 ALA A N 1
ATOM 819 C CA . ALA A 1 105 ? -6.836 -1.211 -6.629 1 98.81 105 ALA A CA 1
ATOM 820 C C . ALA A 1 105 ? -7.855 -0.859 -7.711 1 98.81 105 ALA A C 1
ATOM 822 O O . ALA A 1 105 ? -7.484 -0.435 -8.8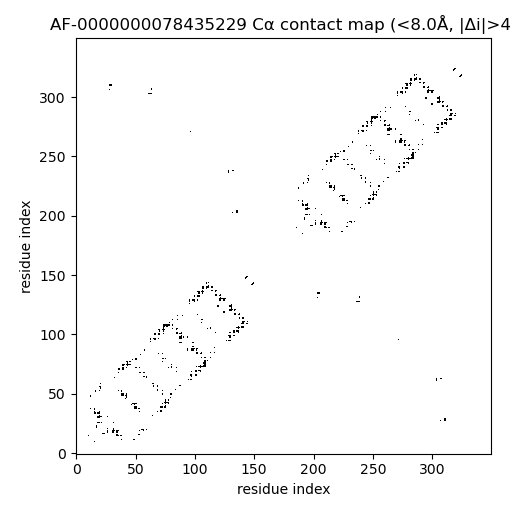05 1 98.81 105 ALA A O 1
ATOM 823 N N . LEU A 1 106 ? -9.07 -1.015 -7.41 1 98.88 106 LEU A N 1
ATOM 824 C CA . LEU A 1 106 ? -10.125 -0.649 -8.344 1 98.88 106 LEU A CA 1
ATOM 825 C C . LEU A 1 106 ? -10.062 0.839 -8.672 1 98.88 106 LEU A C 1
ATOM 827 O O . LEU A 1 106 ? -10.234 1.23 -9.836 1 98.88 106 LEU A O 1
ATOM 831 N N . GLY A 1 107 ? -9.836 1.613 -7.66 1 98.56 107 GLY A N 1
ATOM 832 C CA . GLY A 1 107 ? -9.648 3.0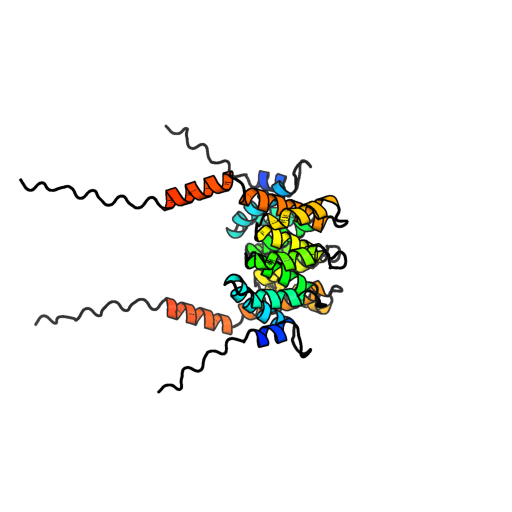35 -7.891 1 98.56 107 GLY A CA 1
ATOM 833 C C . GLY A 1 107 ? -8.461 3.338 -8.789 1 98.56 107 GLY A C 1
ATOM 834 O O . GLY A 1 107 ? -8.531 4.23 -9.641 1 98.56 107 GLY A O 1
ATOM 835 N N . ALA A 1 108 ? -7.438 2.627 -8.609 1 97.81 108 ALA A N 1
ATOM 836 C CA . ALA A 1 108 ? -6.219 2.818 -9.391 1 97.81 108 ALA A CA 1
ATOM 837 C C . ALA A 1 108 ? -6.453 2.477 -10.859 1 97.81 108 ALA A C 1
ATOM 839 O O . ALA A 1 108 ? -5.926 3.148 -11.75 1 97.81 108 ALA A O 1
ATOM 840 N N . ILE A 1 109 ? -7.16 1.483 -11.109 1 97.62 109 ILE A N 1
ATOM 841 C CA . ILE A 1 109 ? -7.469 1.091 -12.484 1 97.62 109 ILE A CA 1
ATOM 842 C C . ILE A 1 109 ? -8.336 2.16 -13.148 1 97.62 109 ILE A C 1
ATOM 844 O O . ILE A 1 109 ? -8.164 2.457 -14.328 1 97.62 109 ILE A O 1
ATOM 848 N N . GLY A 1 110 ? -9.336 2.666 -12.414 1 97.56 110 GLY A N 1
ATOM 849 C CA . GLY A 1 110 ? -10.031 3.867 -12.852 1 97.56 110 GLY A CA 1
ATOM 850 C C . GLY A 1 110 ? -11.172 3.582 -13.805 1 97.56 110 GLY A C 1
ATOM 851 O O . GLY A 1 110 ? -11.656 4.484 -14.492 1 97.56 110 GLY A O 1
ATOM 852 N N . ASP A 1 111 ? -11.562 2.342 -13.859 1 97 111 ASP A N 1
ATOM 853 C CA . ASP A 1 111 ? -12.617 1.944 -14.789 1 97 111 ASP A CA 1
ATOM 854 C C . ASP A 1 111 ? -14 2.111 -14.156 1 97 111 ASP A C 1
ATOM 856 O O . ASP A 1 111 ? -14.211 1.712 -13.016 1 97 111 ASP A O 1
ATOM 860 N N . GLU A 1 112 ? -14.938 2.582 -14.891 1 97 112 GLU A N 1
ATOM 861 C CA . GLU A 1 112 ? -16.266 2.91 -14.391 1 97 112 GLU A CA 1
ATOM 862 C C . GLU A 1 112 ? -17.047 1.649 -14.023 1 97 112 GLU A C 1
ATOM 864 O O . GLU A 1 112 ? -18.016 1.71 -13.258 1 97 112 GLU A O 1
ATOM 869 N N . ARG A 1 113 ? -16.672 0.515 -14.562 1 97.25 113 ARG A N 1
ATOM 870 C CA . ARG A 1 113 ? -17.344 -0.747 -14.25 1 97.25 113 ARG A CA 1
ATOM 871 C C . ARG A 1 113 ? -17.234 -1.073 -12.766 1 97.25 113 ARG A C 1
ATOM 873 O O . ARG A 1 113 ? -18.016 -1.868 -12.242 1 97.25 113 ARG A O 1
ATOM 880 N N . ALA A 1 114 ? -16.297 -0.48 -12.078 1 98.31 114 ALA A N 1
ATOM 881 C CA . ALA A 1 114 ? -16.094 -0.758 -10.664 1 98.31 114 ALA A CA 1
ATOM 882 C C . ALA A 1 114 ? -17.016 0.096 -9.797 1 98.31 114 ALA A C 1
ATOM 884 O O . ALA A 1 114 ? -17.156 -0.162 -8.602 1 98.31 114 ALA A O 1
ATOM 885 N N . LEU A 1 115 ? -17.656 1.102 -10.367 1 98.44 115 LEU A N 1
ATOM 886 C CA . LEU A 1 115 ? -18.391 2.094 -9.578 1 98.44 115 LEU A CA 1
ATOM 887 C C . LEU A 1 115 ? -19.562 1.451 -8.836 1 98.44 115 LEU A C 1
ATOM 889 O O . LEU A 1 115 ? -19.844 1.808 -7.691 1 98.44 115 LEU A O 1
ATOM 893 N N . GLU A 1 116 ? -20.188 0.581 -9.492 1 98.25 116 GLU A N 1
ATOM 894 C CA . GLU A 1 116 ? -21.344 -0.033 -8.867 1 98.25 116 GLU A CA 1
ATOM 895 C C . GLU A 1 116 ? -20.984 -0.717 -7.559 1 98.25 116 GLU A C 1
ATOM 897 O O . GLU A 1 116 ? -21.594 -0.459 -6.523 1 98.25 116 GLU A O 1
ATOM 902 N N . VAL A 1 117 ? -19.984 -1.565 -7.57 1 98.75 117 VAL A N 1
ATOM 903 C CA . VAL A 1 117 ? -19.594 -2.309 -6.375 1 98.75 117 VAL A CA 1
ATOM 904 C C . VAL A 1 117 ? -19.016 -1.35 -5.332 1 98.75 117 VAL A C 1
ATOM 906 O O . VAL A 1 117 ? -19.25 -1.518 -4.133 1 98.75 117 VAL A O 1
ATOM 909 N N . LEU A 1 118 ? -18.297 -0.361 -5.746 1 98.88 118 LEU A N 1
ATOM 910 C CA . LEU A 1 118 ? -17.719 0.61 -4.832 1 98.88 118 LEU A CA 1
ATOM 911 C C . LEU A 1 118 ? -18.797 1.413 -4.121 1 98.88 118 LEU A C 1
ATOM 913 O O . LEU A 1 118 ? -18.703 1.657 -2.916 1 98.88 118 LEU A O 1
ATOM 917 N N . LYS A 1 119 ? -19.781 1.797 -4.844 1 98.81 119 LYS A N 1
ATOM 918 C CA . LYS A 1 119 ? -20.891 2.535 -4.25 1 98.81 119 LYS A CA 1
ATOM 919 C C . LYS A 1 119 ? -21.672 1.661 -3.273 1 98.81 119 LYS A C 1
ATOM 921 O O . LYS A 1 119 ? -22.125 2.139 -2.23 1 98.81 119 LYS A O 1
ATOM 926 N N . LYS A 1 120 ? -21.828 0.451 -3.645 1 98.81 120 LYS A N 1
ATOM 927 C CA . LYS A 1 120 ? -22.5 -0.498 -2.756 1 98.81 120 LYS A CA 1
ATOM 928 C C . LYS A 1 120 ? -21.812 -0.555 -1.397 1 98.81 120 LYS A C 1
ATOM 930 O O . LYS A 1 120 ? -22.453 -0.399 -0.359 1 98.81 120 LYS A O 1
ATOM 935 N N . TYR A 1 121 ? -20.516 -0.659 -1.373 1 98.69 121 TYR A N 1
ATOM 936 C CA . TYR A 1 121 ? -19.797 -0.888 -0.118 1 98.69 121 TYR A CA 1
ATOM 937 C C . TYR A 1 121 ? -19.469 0.432 0.569 1 98.69 121 TYR A C 1
ATOM 939 O O . TYR A 1 121 ? -19.188 0.458 1.768 1 98.69 121 TYR A O 1
ATOM 947 N N . LEU A 1 122 ? -19.531 1.53 -0.185 1 98.5 122 LEU A N 1
ATOM 948 C CA . LEU A 1 122 ? -19.5 2.834 0.469 1 98.5 122 LEU A CA 1
ATOM 949 C C . LEU A 1 122 ? -20.719 3 1.385 1 98.5 122 LEU A C 1
ATOM 951 O O . LEU A 1 122 ? -20.578 3.5 2.506 1 98.5 122 LEU A O 1
ATOM 955 N N . LYS A 1 123 ? -21.781 2.506 1.016 1 98 123 LYS A N 1
ATOM 956 C CA . LYS A 1 123 ? -23.047 2.695 1.719 1 98 123 LYS A CA 1
ATOM 957 C C . LYS A 1 123 ? -23.234 1.646 2.811 1 98 123 LYS A C 1
ATOM 959 O O . LYS A 1 123 ? -23.656 1.968 3.924 1 98 123 LYS A O 1
ATOM 964 N N . ASP A 1 124 ? -22.812 0.447 2.568 1 97.19 124 ASP A N 1
ATOM 965 C CA . ASP A 1 124 ? -23.359 -0.644 3.369 1 97.19 124 ASP A CA 1
ATOM 966 C C . ASP A 1 124 ? -22.25 -1.41 4.086 1 97.19 124 ASP A C 1
ATOM 968 O O . ASP A 1 124 ? -22.531 -2.309 4.883 1 97.19 124 ASP A O 1
ATOM 972 N N . ASP A 1 125 ? -21.016 -1.123 3.787 1 98.56 125 ASP A N 1
ATOM 973 C CA . ASP A 1 125 ? -19.984 -1.969 4.383 1 98.56 125 ASP A CA 1
ATOM 974 C C . ASP A 1 125 ? -19.875 -1.742 5.887 1 98.56 125 ASP A C 1
ATOM 976 O O . ASP A 1 125 ? -19.922 -0.602 6.355 1 98.56 125 ASP A O 1
ATOM 980 N N . PRO A 1 126 ? -19.812 -2.744 6.641 1 98.06 126 PRO A N 1
ATOM 981 C CA . PRO A 1 126 ? -19.719 -2.6 8.094 1 98.06 126 PRO A CA 1
ATOM 982 C C . PRO A 1 126 ? -18.375 -2.01 8.547 1 98.06 126 PRO A C 1
ATOM 984 O O . PRO A 1 126 ? -18.266 -1.496 9.664 1 98.06 126 PRO A O 1
ATOM 987 N N . LEU A 1 127 ? -17.359 -2.1 7.762 1 97.75 127 LEU A N 1
ATOM 988 C CA . LEU A 1 127 ? -16.016 -1.654 8.141 1 97.75 127 LEU A CA 1
ATOM 989 C C . LEU A 1 127 ? -15.742 -0.249 7.613 1 97.75 127 LEU A C 1
ATOM 991 O O . LEU A 1 127 ? -15.812 -0.008 6.406 1 97.75 127 LEU A O 1
ATOM 995 N N . GLU A 1 128 ? -15.359 0.618 8.477 1 97.62 128 GLU A N 1
ATOM 996 C CA . GLU A 1 128 ? -15.109 2.014 8.133 1 97.62 128 GLU A CA 1
ATOM 997 C C . GLU A 1 128 ? -13.953 2.137 7.141 1 97.62 128 GLU A C 1
ATOM 999 O O . GLU A 1 128 ? -14.016 2.943 6.207 1 97.62 128 GLU A O 1
ATOM 1004 N N . VAL A 1 129 ? -12.898 1.345 7.293 1 98.06 129 VAL A N 1
ATOM 1005 C CA . VAL A 1 129 ? -11.719 1.433 6.434 1 98.06 129 VAL A CA 1
ATOM 1006 C C . VAL A 1 129 ? -12.109 1.102 4.996 1 98.06 129 VAL A C 1
ATOM 1008 O O . VAL A 1 129 ? -11.602 1.714 4.055 1 98.06 129 VAL A O 1
ATOM 1011 N N . VAL A 1 130 ? -13.016 0.205 4.824 1 98.62 130 VAL A N 1
ATOM 1012 C CA . VAL A 1 130 ? -13.469 -0.174 3.488 1 98.62 130 VAL A CA 1
ATOM 1013 C C . VAL A 1 130 ? -14.359 0.921 2.912 1 98.62 130 VAL A C 1
ATOM 1015 O O . VAL A 1 130 ? -14.195 1.322 1.759 1 98.62 130 VAL A O 1
ATOM 1018 N N . ARG A 1 131 ? -15.242 1.452 3.734 1 98.62 131 ARG A N 1
ATOM 1019 C CA . ARG A 1 131 ? -16.094 2.549 3.281 1 98.62 131 ARG A CA 1
ATOM 1020 C C . ARG A 1 131 ? -15.258 3.744 2.842 1 98.62 131 ARG A C 1
ATOM 1022 O O . ARG A 1 131 ? -15.484 4.309 1.769 1 98.62 131 ARG A O 1
ATOM 1029 N N . GLN A 1 132 ? -14.289 4.117 3.621 1 98.38 132 GLN A N 1
ATOM 1030 C CA . GLN A 1 132 ? -13.422 5.25 3.312 1 98.38 132 GLN A CA 1
ATOM 1031 C C . GLN A 1 132 ? -12.633 5.008 2.027 1 98.38 132 GLN A C 1
ATOM 1033 O O . GLN A 1 132 ? -12.5 5.91 1.198 1 98.38 132 GLN A O 1
ATOM 1038 N N . THR A 1 133 ? -12.141 3.764 1.855 1 98.69 133 THR A N 1
ATOM 1039 C CA . THR A 1 133 ? -11.383 3.463 0.646 1 98.69 133 THR A CA 1
ATOM 1040 C C . THR A 1 133 ? -12.289 3.518 -0.584 1 98.69 133 THR A C 1
ATOM 1042 O O . THR A 1 133 ? -11.883 4.027 -1.633 1 98.69 133 THR A O 1
ATOM 1045 N N . CYS A 1 134 ? -13.492 3.01 -0.385 1 98.81 134 CYS A N 1
ATOM 1046 C CA . CYS A 1 134 ? -14.445 3.08 -1.488 1 98.81 134 CYS A CA 1
ATOM 1047 C C . CYS A 1 134 ? -14.727 4.527 -1.872 1 98.81 134 CYS A C 1
ATOM 1049 O O . CYS A 1 134 ? -14.797 4.855 -3.059 1 98.81 134 CYS A O 1
ATOM 1051 N N . GLU A 1 135 ? -14.883 5.371 -0.95 1 98.5 135 GLU A N 1
ATOM 1052 C CA . GLU A 1 135 ? -15.117 6.793 -1.195 1 98.5 135 GLU A CA 1
ATOM 1053 C C . GLU A 1 135 ? -13.984 7.398 -2.023 1 98.5 135 GLU A C 1
ATOM 1055 O O . GLU A 1 135 ? -14.234 8.055 -3.041 1 98.5 135 GLU A O 1
ATOM 1060 N N . LEU A 1 136 ? -12.812 7.145 -1.563 1 98.12 136 LEU A N 1
ATOM 1061 C CA . LEU A 1 136 ? -11.648 7.672 -2.27 1 98.12 136 LEU A CA 1
ATOM 1062 C C . LEU A 1 136 ? -11.562 7.098 -3.68 1 98.12 136 LEU A C 1
ATOM 1064 O O . LEU A 1 136 ? -11.25 7.82 -4.633 1 98.12 136 LEU A O 1
ATOM 1068 N N . ALA A 1 137 ? -11.797 5.805 -3.826 1 98.62 137 ALA A N 1
ATOM 1069 C CA . ALA A 1 137 ? -11.742 5.133 -5.121 1 98.62 137 ALA A CA 1
ATOM 1070 C C . ALA A 1 137 ? -12.773 5.707 -6.082 1 98.62 137 ALA A C 1
ATOM 1072 O O . ALA A 1 137 ? -12.469 5.969 -7.25 1 98.62 137 ALA A O 1
ATOM 1073 N N . ILE A 1 138 ? -13.922 5.949 -5.605 1 98.44 138 ILE A N 1
ATOM 1074 C CA . ILE A 1 138 ? -14.992 6.527 -6.406 1 98.44 138 ILE A CA 1
ATOM 1075 C C . ILE A 1 138 ? -14.586 7.914 -6.895 1 98.44 138 ILE A C 1
ATOM 1077 O O . ILE A 1 138 ? -14.727 8.234 -8.078 1 98.44 138 ILE A O 1
ATOM 1081 N N . GLY A 1 139 ? -14.086 8.711 -5.965 1 97 139 GLY A N 1
ATOM 1082 C CA . GLY A 1 139 ? -13.609 10.031 -6.348 1 97 139 GLY A CA 1
ATOM 1083 C C . GLY A 1 139 ? -12.57 9.984 -7.449 1 97 139 GLY A C 1
ATOM 1084 O O . GLY A 1 139 ? -12.617 10.789 -8.383 1 97 139 GLY A O 1
ATOM 1085 N N . ARG A 1 140 ? -11.703 9.07 -7.359 1 95.81 140 ARG A N 1
ATOM 1086 C CA . ARG A 1 140 ? -10.641 8.922 -8.352 1 95.81 140 ARG A CA 1
ATOM 1087 C C . ARG A 1 140 ? -11.219 8.555 -9.711 1 95.81 140 ARG A C 1
ATOM 1089 O O . ARG A 1 140 ? -10.852 9.141 -10.734 1 95.81 140 ARG A O 1
ATOM 1096 N N . ILE A 1 141 ? -12.062 7.59 -9.711 1 97.19 141 ILE A N 1
ATOM 1097 C CA . ILE A 1 141 ? -12.656 7.094 -10.945 1 97.19 141 ILE A CA 1
ATOM 1098 C C . ILE A 1 141 ? -13.477 8.195 -11.602 1 97.19 141 ILE A C 1
ATOM 1100 O O . ILE A 1 141 ? -13.375 8.422 -12.812 1 97.19 141 ILE A O 1
ATOM 1104 N N . GLU A 1 142 ? -14.227 8.867 -10.82 1 96.19 142 GLU A N 1
ATOM 1105 C CA . GLU A 1 142 ? -15.055 9.945 -11.352 1 96.19 142 GLU A CA 1
ATOM 1106 C C . GLU A 1 142 ? -14.203 11.078 -11.906 1 96.19 142 GLU A C 1
ATOM 1108 O O . GLU A 1 142 ? -14.531 11.664 -12.938 1 96.19 142 GLU A O 1
ATOM 1113 N N . TRP A 1 143 ? -13.156 11.383 -11.258 1 91.69 143 TRP A N 1
ATOM 1114 C CA . TRP A 1 143 ? -12.234 12.406 -11.734 1 91.69 143 TRP A CA 1
ATOM 1115 C C . TRP A 1 143 ? -11.578 11.977 -13.039 1 91.69 143 TRP A C 1
ATOM 1117 O O . TRP A 1 143 ? -11.516 12.758 -14 1 91.69 143 TRP A O 1
ATOM 1127 N N . GLU A 1 144 ? -11.117 10.758 -13.07 1 89.94 144 GLU A N 1
ATOM 1128 C CA . GLU A 1 144 ? -10.445 10.219 -14.242 1 89.94 144 GLU A CA 1
ATOM 1129 C C . GLU A 1 144 ? -11.375 10.203 -15.453 1 89.94 144 GLU A C 1
ATOM 1131 O O . GLU A 1 144 ? -10.922 10.359 -16.594 1 89.94 144 GLU A O 1
ATOM 1136 N N . ASN A 1 145 ? -12.586 10.078 -15.219 1 89 145 ASN A N 1
ATOM 1137 C CA . ASN A 1 145 ? -13.547 9.969 -16.312 1 89 145 ASN A CA 1
ATOM 1138 C C . ASN A 1 145 ? -14.297 11.273 -16.531 1 89 145 ASN A C 1
ATOM 1140 O O . ASN A 1 145 ? -15.266 11.32 -17.297 1 89 145 ASN A O 1
ATOM 1144 N N . SER A 1 146 ? -13.797 12.195 -15.867 1 85.75 146 SER A N 1
ATOM 1145 C CA . SER A 1 146 ? -14.445 13.492 -15.992 1 85.75 146 SER A CA 1
ATOM 1146 C C . SER A 1 146 ? -14 14.211 -17.266 1 85.75 146 SER A C 1
ATOM 1148 O O . SER A 1 146 ? -12.906 13.953 -17.781 1 85.75 146 SER A O 1
ATOM 1150 N N . GLU A 1 147 ? -14.922 14.977 -17.734 1 74.44 147 GLU A N 1
ATOM 1151 C CA . GLU A 1 147 ? -14.648 15.812 -18.891 1 74.44 147 GLU A CA 1
ATOM 1152 C C . GLU A 1 147 ? -13.477 16.75 -18.625 1 74.44 147 GLU A C 1
ATOM 1154 O O . GLU A 1 147 ? -12.688 17.047 -19.531 1 74.44 147 GLU A O 1
ATOM 1159 N N . GLN A 1 148 ? -13.406 17.188 -17.438 1 69.06 148 GLN A N 1
ATOM 1160 C CA . GLN A 1 148 ? -12.344 18.109 -17.047 1 69.06 148 GLN A CA 1
ATOM 1161 C C . GLN A 1 148 ? -10.969 17.484 -17.25 1 69.06 148 GLN A C 1
ATOM 1163 O O . GLN A 1 148 ? -10.055 18.141 -17.75 1 69.06 148 GLN A O 1
ATOM 1168 N N . LYS A 1 149 ? -10.836 16.297 -16.859 1 69.62 149 LYS A N 1
ATOM 1169 C CA . LYS A 1 149 ? -9.562 15.617 -17.062 1 69.62 149 LYS A CA 1
ATOM 1170 C C . LYS A 1 149 ? -9.273 15.438 -18.547 1 69.62 149 LYS A C 1
ATOM 1172 O O . LYS A 1 149 ? -8.133 15.586 -18.984 1 69.62 149 LYS A O 1
ATOM 1177 N N . ARG A 1 150 ? -10.328 15.141 -19.125 1 67.12 150 ARG A N 1
ATOM 1178 C CA . ARG A 1 150 ? -10.188 14.992 -20.578 1 67.12 150 ARG A CA 1
ATOM 1179 C C . ARG A 1 150 ? -9.68 16.281 -21.219 1 67.12 150 ARG A C 1
ATOM 1181 O O . ARG A 1 150 ? -8.805 16.25 -22.078 1 67.12 150 ARG A O 1
ATOM 1188 N N . ILE A 1 151 ? -10.18 17.328 -20.688 1 63.38 151 ILE A N 1
ATOM 1189 C CA . ILE A 1 151 ? -9.805 18.625 -21.219 1 63.38 151 ILE A CA 1
ATOM 1190 C C . ILE A 1 151 ? -8.367 18.953 -20.828 1 63.38 151 ILE A C 1
ATOM 1192 O O . ILE A 1 151 ? -7.578 19.438 -21.656 1 63.38 151 ILE A O 1
ATOM 1196 N N . GLU A 1 152 ? -7.973 18.672 -19.641 1 68.81 152 GLU A N 1
ATOM 1197 C CA . GLU A 1 152 ? -6.633 18.953 -19.141 1 68.81 152 GLU A CA 1
ATOM 1198 C C . GLU A 1 152 ? -5.586 18.094 -19.859 1 68.81 152 GLU A C 1
ATOM 1200 O O . GLU A 1 152 ? -4.488 18.562 -20.156 1 68.81 152 GLU A O 1
ATOM 1205 N N . THR A 1 153 ? -5.938 16.922 -20.094 1 63.97 153 THR A N 1
ATOM 1206 C CA . THR A 1 153 ? -5.035 16 -20.781 1 63.97 153 THR A CA 1
ATOM 1207 C C . THR A 1 153 ? -4.844 16.438 -22.234 1 63.97 153 THR A C 1
ATOM 1209 O O . THR A 1 153 ? -3.73 16.375 -22.766 1 63.97 153 THR A O 1
ATOM 1212 N N . ILE A 1 154 ? -5.934 16.844 -22.766 1 56.03 154 ILE A N 1
ATOM 1213 C CA . ILE A 1 154 ? -5.875 17.328 -24.141 1 56.03 154 ILE A CA 1
ATOM 1214 C C . ILE A 1 154 ? -5.035 18.594 -24.203 1 56.03 154 ILE A C 1
ATOM 1216 O O . ILE A 1 154 ? -4.207 18.75 -25.109 1 56.03 154 ILE A O 1
ATOM 1220 N N . GLN A 1 155 ? -5.219 19.438 -23.266 1 53.28 155 GLN A N 1
ATOM 1221 C CA . GLN A 1 155 ? -4.473 20.688 -23.219 1 53.28 155 GLN A CA 1
ATOM 1222 C C . GLN A 1 155 ? -2.99 20.438 -22.969 1 53.28 155 GLN A C 1
ATOM 1224 O O . GLN A 1 155 ? -2.135 21.078 -23.578 1 53.28 155 GLN A O 1
ATOM 1229 N N . LYS A 1 156 ? -2.697 19.547 -22.094 1 59.28 156 LYS A N 1
ATOM 1230 C CA . LYS A 1 156 ? -1.303 19.219 -21.828 1 59.28 156 LYS A CA 1
ATOM 1231 C C . LYS A 1 156 ? -0.661 18.547 -23.047 1 59.28 156 LYS A C 1
ATOM 1233 O O . LYS A 1 156 ? 0.503 18.812 -23.359 1 59.28 156 LYS A O 1
ATOM 1238 N N . SER A 1 157 ? -1.386 17.688 -23.703 1 56.53 157 SER A N 1
ATOM 1239 C CA . SER A 1 157 ? -0.893 17.031 -24.906 1 56.53 157 SER A CA 1
ATOM 1240 C C . SER A 1 157 ? -0.749 18.016 -26.062 1 56.53 157 SER A C 1
ATOM 1242 O O . SER A 1 157 ? 0.189 17.906 -26.859 1 56.53 157 SER A O 1
ATOM 1244 N N . GLN A 1 158 ? -1.627 18.953 -26.219 1 52.66 158 GLN A N 1
ATOM 1245 C CA . GLN A 1 158 ? -1.562 19.969 -27.266 1 52.66 158 GLN A CA 1
ATOM 1246 C C . GLN A 1 158 ? -0.377 20.906 -27.031 1 52.66 158 GLN A C 1
ATOM 1248 O O . GLN A 1 158 ? 0.233 21.375 -28 1 52.66 158 GLN A O 1
ATOM 1253 N N . PHE A 1 159 ? -0.119 21.141 -25.844 1 52.62 159 PHE A N 1
ATOM 1254 C CA . PHE A 1 159 ? 1.037 21.984 -25.547 1 52.62 159 PHE A CA 1
ATOM 1255 C C . PHE A 1 159 ? 2.332 21.188 -25.719 1 52.62 159 PHE A C 1
ATOM 1257 O O . PHE A 1 159 ? 3.365 21.766 -26.078 1 52.62 159 PHE A O 1
ATOM 1264 N N . GLU A 1 160 ? 2.301 20.016 -25.375 1 54.69 160 GLU A N 1
ATOM 1265 C CA . GLU A 1 160 ? 3.484 19.188 -25.609 1 54.69 160 GLU A CA 1
ATOM 1266 C C . GLU A 1 160 ? 3.686 18.922 -27.094 1 54.69 160 GLU A C 1
ATOM 1268 O O . GLU A 1 160 ? 4.812 18.719 -27.547 1 54.69 160 GLU A O 1
ATOM 1273 N N . SER A 1 161 ? 2.648 18.859 -27.844 1 44.59 161 SER A N 1
ATOM 1274 C CA . SER A 1 161 ? 2.709 18.641 -29.281 1 44.59 161 SER A CA 1
ATOM 1275 C C . SER A 1 161 ? 2.99 19.938 -30.031 1 44.59 161 SER A C 1
ATOM 1277 O O . SER A 1 161 ? 2.986 19.969 -31.266 1 44.59 161 SER A O 1
ATOM 1279 N N . ILE A 1 162 ? 3.133 21.062 -29.375 1 43.91 162 ILE A N 1
ATOM 1280 C CA . ILE A 1 162 ? 3.6 22.172 -30.188 1 43.91 162 ILE A CA 1
ATOM 1281 C C . ILE A 1 162 ? 4.938 21.812 -30.828 1 43.91 162 ILE A C 1
ATOM 1283 O O . ILE A 1 162 ? 5.949 21.672 -30.141 1 43.91 162 ILE A O 1
ATOM 1287 N N . ASP A 1 163 ? 4.945 21.031 -31.859 1 42.28 163 ASP A N 1
ATOM 1288 C CA . ASP A 1 163 ? 6.039 20.844 -32.812 1 42.28 163 ASP A CA 1
ATOM 1289 C C . ASP A 1 163 ? 6.754 22.172 -33.094 1 42.28 163 ASP A C 1
ATOM 1291 O O . ASP A 1 163 ? 6.113 23.203 -33.219 1 42.28 163 ASP A O 1
ATOM 1295 N N . PRO A 1 164 ? 8.023 22.297 -32.719 1 42.81 164 PRO A N 1
ATOM 1296 C CA . PRO A 1 164 ? 8.727 23.484 -33.188 1 42.81 164 PRO A CA 1
ATOM 1297 C C . PRO A 1 164 ? 8.352 23.844 -34.625 1 42.81 164 PRO A C 1
ATOM 1299 O O . PRO A 1 164 ? 8.156 22.953 -35.469 1 42.81 164 PRO A O 1
ATOM 1302 N N . ALA A 1 165 ? 7.613 24.891 -34.844 1 42.41 165 ALA A N 1
ATOM 1303 C CA . ALA A 1 165 ? 7.402 25.391 -36.219 1 42.41 165 ALA A CA 1
ATOM 1304 C C . ALA A 1 165 ? 8.664 25.219 -37.062 1 42.41 165 ALA A C 1
ATOM 1306 O O . ALA A 1 165 ? 9.766 25.547 -36.594 1 42.41 165 ALA A O 1
ATOM 1307 N N . PRO A 1 166 ? 8.672 24.328 -37.969 1 37.94 166 PRO A N 1
ATOM 1308 C CA . PRO A 1 166 ? 9.867 24.359 -38.812 1 37.94 166 PRO A CA 1
ATOM 1309 C C . PRO A 1 166 ? 10.273 25.781 -39.219 1 37.94 166 PRO A C 1
ATOM 1311 O O . PRO A 1 166 ? 9.422 26.672 -39.312 1 37.94 166 PRO A O 1
ATOM 1314 N N . PRO A 1 167 ? 11.539 26.172 -38.938 1 38.31 167 PRO A N 1
ATOM 1315 C CA . PRO A 1 167 ? 11.922 27.516 -39.375 1 38.31 167 PRO A CA 1
ATOM 1316 C C . PRO A 1 167 ? 11.438 27.828 -40.812 1 38.31 167 PRO A C 1
ATOM 1318 O O . PRO A 1 167 ? 11.305 26.922 -41.625 1 38.31 167 PRO A O 1
ATOM 1321 N N . LEU A 1 168 ? 10.469 28.719 -40.906 1 38.5 168 LEU A N 1
ATOM 1322 C CA . LEU A 1 168 ? 10.055 29.172 -42.219 1 38.5 168 LEU A CA 1
ATOM 1323 C C . LEU A 1 168 ? 11.266 29.344 -43.156 1 38.5 168 LEU A C 1
ATOM 1325 O O . LEU A 1 168 ? 12.211 30.062 -42.812 1 38.5 168 LEU A O 1
ATOM 1329 N N . ALA A 1 169 ? 11.633 28.297 -43.844 1 35.88 169 ALA A N 1
ATOM 1330 C CA . ALA A 1 169 ? 12.602 28.516 -44.906 1 35.88 169 ALA A CA 1
ATOM 1331 C C . ALA A 1 169 ? 12.336 29.828 -45.625 1 35.88 169 ALA A C 1
ATOM 1333 O O . ALA A 1 169 ? 11.203 30.094 -46.062 1 35.88 169 ALA A O 1
ATOM 1334 N N . LEU A 1 170 ? 13.031 30.953 -45.188 1 36.56 170 LEU A N 1
ATOM 1335 C CA . LEU A 1 170 ? 13.078 32.156 -46.031 1 36.56 170 LEU A CA 1
ATOM 1336 C C . LEU A 1 170 ? 13.164 31.797 -47.5 1 36.56 170 LEU A C 1
ATOM 1338 O O . LEU A 1 170 ? 14 30.984 -47.906 1 36.56 170 LEU A O 1
ATOM 1342 N N . ASP A 1 171 ? 12.078 31.672 -48.156 1 35.88 171 ASP A N 1
ATOM 1343 C CA . ASP A 1 171 ? 12.031 31.641 -49.625 1 35.88 171 ASP A CA 1
ATOM 1344 C C . ASP A 1 171 ? 13.016 32.625 -50.219 1 35.88 171 ASP A C 1
ATOM 1346 O O . ASP A 1 171 ? 12.867 33.844 -50.062 1 35.88 171 ASP A O 1
ATOM 1350 N N . VAL A 1 172 ? 14.383 32.312 -50.156 1 37.44 172 VAL A N 1
ATOM 1351 C CA . VAL A 1 172 ? 15.266 33.094 -51.031 1 37.44 172 VAL A CA 1
ATOM 1352 C C . VAL A 1 172 ? 14.703 33.094 -52.438 1 37.44 172 VAL A C 1
ATOM 1354 O O . VAL A 1 172 ? 14.586 32.062 -53.094 1 37.44 172 VAL A O 1
ATOM 1357 N N . GLU A 1 173 ? 13.672 33.812 -52.688 1 32.25 173 GLU A N 1
ATOM 1358 C CA . GLU A 1 173 ? 13.383 34.188 -54.094 1 32.25 173 GLU A CA 1
ATOM 1359 C C . GLU A 1 173 ? 14.641 34.656 -54.812 1 32.25 173 GLU A C 1
ATOM 1361 O O . GLU A 1 173 ? 15.266 35.625 -54.375 1 32.25 173 GLU A O 1
ATOM 1366 N N . GLU A 1 174 ? 15.484 33.656 -55.188 1 32 174 GLU A N 1
ATOM 1367 C CA . GLU A 1 174 ? 16.422 33.969 -56.25 1 32 174 GLU A CA 1
ATOM 1368 C C . GLU A 1 174 ? 15.719 34.75 -57.375 1 32 174 GLU A C 1
ATOM 1370 O O . GLU A 1 174 ? 14.812 34.219 -58.031 1 32 174 GLU A O 1
ATOM 1375 N N . ASN A 1 175 ? 15.445 36.062 -57.125 1 28.48 175 ASN A N 1
ATOM 1376 C CA . ASN A 1 175 ? 15.625 36.875 -58.312 1 28.48 175 ASN A CA 1
ATOM 1377 C C . ASN A 1 175 ? 17.094 36.906 -58.75 1 28.48 175 ASN A C 1
ATOM 1379 O O . ASN A 1 175 ? 17.984 37 -57.906 1 28.48 175 ASN A O 1
ATOM 1383 N N . MET B 1 1 ? 3.758 46.75 -14.156 1 25.06 1 MET B N 1
ATOM 1384 C CA . MET B 1 1 ? 3.764 45.5 -14.914 1 25.06 1 MET B CA 1
ATOM 1385 C C . MET B 1 1 ? 3.877 44.312 -13.984 1 25.06 1 MET B C 1
ATOM 1387 O O . MET B 1 1 ? 4.02 43.188 -14.445 1 25.06 1 MET B O 1
ATOM 1391 N N . ASP B 1 2 ? 4.398 44.469 -12.703 1 30.62 2 ASP B N 1
ATOM 1392 C CA . ASP B 1 2 ? 4.781 43.625 -11.586 1 30.62 2 ASP B CA 1
ATOM 1393 C C . ASP B 1 2 ? 3.584 42.812 -11.055 1 30.62 2 ASP B C 1
ATOM 1395 O O . ASP B 1 2 ? 3.691 42.125 -10.055 1 30.62 2 ASP B O 1
ATOM 1399 N N . THR B 1 3 ? 2.418 43.188 -11.32 1 30.45 3 THR B N 1
ATOM 1400 C CA . THR B 1 3 ? 1.207 42.781 -10.625 1 30.45 3 THR B CA 1
ATOM 1401 C C . THR B 1 3 ? 0.957 41.281 -10.82 1 30.45 3 THR B C 1
ATOM 1403 O O . THR B 1 3 ? 0.165 40.688 -10.094 1 30.45 3 THR B O 1
ATOM 1406 N N . LEU B 1 4 ? 1.178 40.781 -12.023 1 32.22 4 LEU B N 1
ATOM 1407 C CA . LEU B 1 4 ? 0.544 39.531 -12.469 1 32.22 4 LEU B CA 1
ATOM 1408 C C . LEU B 1 4 ? 1.087 38.344 -11.695 1 32.22 4 LEU B C 1
ATOM 1410 O O . LEU B 1 4 ? 0.761 37.188 -12.008 1 32.22 4 LEU B O 1
ATOM 1414 N N . ARG B 1 5 ? 2.256 38.438 -11.102 1 32.41 5 ARG B N 1
ATOM 1415 C CA . ARG B 1 5 ? 2.717 37.188 -10.5 1 32.41 5 ARG B CA 1
ATOM 1416 C C . ARG B 1 5 ? 1.73 36.688 -9.453 1 32.41 5 ARG B C 1
ATOM 1418 O O . ARG B 1 5 ? 1.842 37.031 -8.273 1 32.41 5 ARG B O 1
ATOM 1425 N N . LYS B 1 6 ? 0.491 36.875 -9.609 1 36.75 6 LYS B N 1
ATOM 1426 C CA . LYS B 1 6 ? -0.399 36.188 -8.695 1 36.75 6 LYS B CA 1
ATOM 1427 C C . LYS B 1 6 ? 0.081 34.75 -8.453 1 36.75 6 LYS B C 1
ATOM 1429 O O . LYS B 1 6 ? 0.258 33.969 -9.398 1 36.75 6 LYS B O 1
ATOM 1434 N N . SER B 1 7 ? 1.029 34.438 -7.445 1 38.28 7 SER B N 1
ATOM 1435 C CA . SER B 1 7 ? 1.65 33.188 -7.059 1 38.28 7 SER B CA 1
ATOM 1436 C C . SER B 1 7 ? 0.629 32.062 -7.027 1 38.28 7 SER B C 1
ATOM 1438 O O . SER B 1 7 ? -0.462 32.219 -6.477 1 38.28 7 SER B O 1
ATOM 1440 N N . GLU B 1 8 ? 0.197 31.25 -7.906 1 40.16 8 GLU B N 1
ATOM 1441 C CA . GLU B 1 8 ? -0.526 29.984 -7.812 1 40.16 8 GLU B CA 1
ATOM 1442 C C . GLU B 1 8 ? -0.431 29.391 -6.41 1 40.16 8 GLU B C 1
ATOM 1444 O O . GLU B 1 8 ? 0.666 29.234 -5.867 1 40.16 8 GLU B O 1
ATOM 1449 N N . GLY B 1 9 ? -1.218 29.75 -5.402 1 47.25 9 GLY B N 1
ATOM 1450 C CA . GLY B 1 9 ? -1.298 29.734 -3.951 1 47.25 9 GLY B CA 1
ATOM 1451 C C . GLY B 1 9 ? -0.82 28.422 -3.354 1 47.25 9 GLY B C 1
ATOM 1452 O O . GLY B 1 9 ? -1.59 27.469 -3.244 1 47.25 9 GLY B O 1
ATOM 1453 N N . THR B 1 10 ? 0.329 28 -3.48 1 62.81 10 THR B N 1
ATOM 1454 C CA . THR B 1 10 ? 0.953 26.859 -2.816 1 62.81 10 THR B CA 1
ATOM 1455 C C . THR B 1 10 ? 0.614 26.844 -1.329 1 62.81 10 THR B C 1
ATOM 1457 O O . THR B 1 10 ? 0.849 27.828 -0.625 1 62.81 10 THR B O 1
ATOM 1460 N N . GLU B 1 11 ? -0.321 26.031 -1.024 1 78.12 11 GLU B N 1
ATOM 1461 C CA . GLU B 1 11 ? -0.652 25.828 0.383 1 78.12 11 GLU B CA 1
ATOM 1462 C C . GLU B 1 11 ? 0.603 25.828 1.251 1 78.12 11 GLU B C 1
ATOM 1464 O O . GLU B 1 11 ? 1.605 25.203 0.897 1 78.12 11 GLU B O 1
ATOM 1469 N N . THR B 1 12 ? 0.595 26.766 2.227 1 90.69 12 THR B N 1
ATOM 1470 C CA . THR B 1 12 ? 1.689 26.766 3.191 1 90.69 12 THR B CA 1
ATOM 1471 C C . THR B 1 12 ? 1.722 25.469 3.99 1 90.69 12 THR B C 1
ATOM 1473 O O . THR B 1 12 ? 0.751 24.719 3.986 1 90.69 12 THR B O 1
ATOM 1476 N N . LEU B 1 13 ? 2.787 25.219 4.547 1 96.81 13 LEU B N 1
ATOM 1477 C CA . LEU B 1 13 ? 2.904 24.047 5.418 1 96.81 13 LEU B CA 1
ATOM 1478 C C . LEU B 1 13 ? 1.896 24.125 6.562 1 96.81 13 LEU B C 1
ATOM 1480 O O . LEU B 1 13 ? 1.347 23.109 6.977 1 96.81 13 LEU B O 1
ATOM 1484 N N . ALA B 1 14 ? 1.69 25.359 6.992 1 96.62 14 ALA B N 1
ATOM 1485 C CA . ALA B 1 14 ? 0.717 25.531 8.062 1 96.62 14 ALA B CA 1
ATOM 1486 C C . ALA B 1 14 ? -0.686 25.141 7.602 1 96.62 14 ALA B C 1
ATOM 1488 O O . ALA B 1 14 ? -1.443 24.531 8.352 1 96.62 14 ALA B O 1
ATOM 1489 N N . GLU B 1 15 ? -0.997 25.469 6.441 1 97.31 15 GLU B N 1
ATOM 1490 C CA . GLU B 1 15 ? -2.303 25.125 5.879 1 97.31 15 GLU B CA 1
ATOM 1491 C C . GLU B 1 15 ? -2.424 23.625 5.633 1 97.31 15 GLU B C 1
ATOM 1493 O O . GLU B 1 15 ? -3.469 23.031 5.902 1 97.31 15 GLU B O 1
ATOM 1498 N N . LEU B 1 16 ? -1.385 23.062 5.172 1 98.25 16 LEU B N 1
ATOM 1499 C CA . LEU B 1 16 ? -1.367 21.625 4.938 1 98.25 16 LEU B CA 1
ATOM 1500 C C . LEU B 1 16 ? -1.507 20.859 6.254 1 98.25 16 LEU B C 1
ATOM 1502 O O . LEU B 1 16 ? -2.223 19.859 6.32 1 98.25 16 LEU B O 1
ATOM 1506 N N . ARG B 1 17 ? -0.868 21.375 7.258 1 98.5 17 ARG B N 1
ATOM 1507 C CA . ARG B 1 17 ? -0.981 20.766 8.586 1 98.5 17 ARG B CA 1
ATOM 1508 C C . ARG B 1 17 ? -2.418 20.828 9.094 1 98.5 17 ARG B C 1
ATOM 1510 O O . ARG B 1 17 ? -2.959 19.812 9.547 1 98.5 17 ARG B O 1
ATOM 1517 N N . ALA B 1 18 ? -2.979 22.016 8.953 1 98.38 18 ALA B N 1
ATOM 1518 C CA . ALA B 1 18 ? -4.34 22.203 9.438 1 98.38 18 ALA B CA 1
ATOM 1519 C C . ALA B 1 18 ? -5.324 21.297 8.711 1 98.38 18 ALA B C 1
ATOM 1521 O O . ALA B 1 18 ? -6.25 20.766 9.32 1 98.38 18 ALA B O 1
ATOM 1522 N N . THR B 1 19 ? -5.117 21.094 7.43 1 98.38 19 THR B N 1
ATOM 1523 C CA . THR B 1 19 ? -6 20.266 6.617 1 98.38 19 THR B CA 1
ATOM 1524 C C . THR B 1 19 ? -5.801 18.781 6.941 1 98.38 19 THR B C 1
ATOM 1526 O O . THR B 1 19 ? -6.766 18.078 7.234 1 98.38 19 THR B O 1
ATOM 1529 N N . LEU B 1 20 ? -4.582 18.359 6.98 1 98.56 20 LEU B N 1
ATOM 1530 C CA . LEU B 1 20 ? -4.297 16.938 7.234 1 98.56 20 LEU B CA 1
ATOM 1531 C C . LEU B 1 20 ? -4.812 16.531 8.609 1 98.56 20 LEU B C 1
ATOM 1533 O O . LEU B 1 20 ? -5.445 15.477 8.75 1 98.56 20 LEU B O 1
ATOM 1537 N N . LEU B 1 21 ? -4.582 17.438 9.578 1 98.44 21 LEU B N 1
ATOM 1538 C CA . LEU B 1 21 ? -4.891 17.094 10.961 1 98.44 21 LEU B CA 1
ATOM 1539 C C . LEU B 1 21 ? -6.324 17.484 11.312 1 98.44 21 LEU B C 1
ATOM 1541 O O . LEU B 1 21 ? -6.762 17.297 12.453 1 98.44 21 LEU B O 1
ATOM 1545 N N . ASN B 1 22 ? -6.98 18 10.352 1 98.38 22 ASN B N 1
ATOM 1546 C CA . ASN B 1 22 ? -8.383 18.359 10.539 1 98.38 22 ASN B CA 1
ATOM 1547 C C . ASN B 1 22 ? -8.57 19.234 11.781 1 98.38 22 ASN B C 1
ATOM 1549 O O . ASN B 1 22 ? -9.43 18.953 12.617 1 98.38 22 ASN B O 1
ATOM 1553 N N . GLU B 1 23 ? -7.82 20.297 11.844 1 97.44 23 GLU B N 1
ATOM 1554 C CA . GLU B 1 23 ? -7.801 21.141 13.047 1 97.44 23 GLU B CA 1
ATOM 1555 C C . GLU B 1 23 ? -9.141 21.859 13.234 1 97.44 23 GLU B C 1
ATOM 1557 O O . GLU B 1 23 ? -9.555 22.109 14.367 1 97.44 23 GLU B O 1
ATOM 1562 N N . ASP B 1 24 ? -9.812 22.141 12.18 1 97.31 24 ASP B N 1
ATOM 1563 C CA . ASP B 1 24 ? -11.078 22.859 12.289 1 97.31 24 ASP B CA 1
ATOM 1564 C C . ASP B 1 24 ? -12.25 21.875 12.352 1 97.31 24 ASP B C 1
ATOM 1566 O O . ASP B 1 24 ? -13.406 22.297 12.516 1 97.31 24 ASP B O 1
ATOM 1570 N N . GLY B 1 25 ? -12 20.578 12.188 1 96.94 25 GLY B N 1
ATOM 1571 C CA . GLY B 1 25 ? -13.023 19.547 12.266 1 96.94 25 GLY B CA 1
ATOM 1572 C C . GLY B 1 25 ? -13.938 19.531 11.055 1 96.94 25 GLY B C 1
ATOM 1573 O O . GLY B 1 25 ? -15.008 18.922 11.094 1 96.94 25 GLY B O 1
ATOM 1574 N N . LYS B 1 26 ? -13.508 20.172 9.969 1 97.06 26 LYS B N 1
ATOM 1575 C CA . LYS B 1 26 ? -14.422 20.344 8.836 1 97.06 26 LYS B CA 1
ATOM 1576 C C . LYS B 1 26 ? -13.852 19.703 7.57 1 97.06 26 LYS B C 1
ATOM 1578 O O . LYS B 1 26 ? -14.484 19.734 6.516 1 97.06 26 LYS B O 1
ATOM 1583 N N . GLN B 1 27 ? -12.703 19.094 7.688 1 97.25 27 GLN B N 1
ATOM 1584 C CA . GLN B 1 27 ? -12.039 18.578 6.496 1 97.25 27 GLN B CA 1
ATOM 1585 C C . GLN B 1 27 ? -12.531 17.156 6.168 1 97.25 27 GLN B C 1
ATOM 1587 O O . GLN B 1 27 ? -12.547 16.281 7.035 1 97.25 27 GLN B O 1
ATOM 1592 N N . ASP B 1 28 ? -12.938 16.969 4.961 1 96.12 28 ASP B N 1
ATOM 1593 C CA . ASP B 1 28 ? -13.297 15.617 4.551 1 96.12 28 ASP B CA 1
ATOM 1594 C C . ASP B 1 28 ? -12.055 14.805 4.188 1 96.12 28 ASP B C 1
ATOM 1596 O O . ASP B 1 28 ? -10.953 15.352 4.105 1 96.12 28 ASP B O 1
ATOM 1600 N N . LEU B 1 29 ? -12.25 13.617 4.027 1 96.38 29 LEU B N 1
ATOM 1601 C CA . LEU B 1 29 ? -11.133 12.695 3.84 1 96.38 29 LEU B CA 1
ATOM 1602 C C . LEU B 1 29 ? -10.375 13.016 2.553 1 96.38 29 LEU B C 1
ATOM 1604 O O . LEU B 1 29 ? -9.141 12.961 2.52 1 96.38 29 LEU B O 1
ATOM 1608 N N . ALA B 1 30 ? -11.055 13.297 1.517 1 95.31 30 ALA B N 1
ATOM 1609 C CA . ALA B 1 30 ? -10.422 13.609 0.235 1 95.31 30 ALA B CA 1
ATOM 1610 C C . ALA B 1 30 ? -9.477 14.797 0.365 1 95.31 30 ALA B C 1
ATOM 1612 O O . ALA B 1 30 ? -8.359 14.766 -0.155 1 95.31 30 ALA B O 1
ATOM 1613 N N . ASN B 1 31 ? -9.938 15.805 1.052 1 97.06 31 ASN B N 1
ATOM 1614 C CA . ASN B 1 31 ? -9.094 16.984 1.281 1 97.06 31 ASN B CA 1
ATOM 1615 C C . ASN B 1 31 ? -7.859 16.625 2.1 1 97.06 31 ASN B C 1
ATOM 1617 O O . ASN B 1 31 ? -6.766 17.141 1.83 1 97.06 31 ASN B O 1
ATOM 1621 N N . ARG B 1 32 ? -8.078 15.789 3.055 1 98.19 32 ARG B N 1
ATOM 1622 C CA . ARG B 1 32 ? -6.965 15.383 3.91 1 98.19 32 ARG B CA 1
ATOM 1623 C C . ARG B 1 32 ? -5.949 14.547 3.133 1 98.19 32 ARG B C 1
ATOM 1625 O O . ARG B 1 32 ? -4.742 14.695 3.326 1 98.19 32 ARG B O 1
ATOM 1632 N N . PHE B 1 33 ? -6.402 13.766 2.215 1 97.75 33 PHE B N 1
ATOM 1633 C CA . PHE B 1 33 ? -5.508 13 1.359 1 97.75 33 PHE B CA 1
ATOM 1634 C C . PHE B 1 33 ? -4.766 13.914 0.39 1 97.75 33 PHE B C 1
ATOM 1636 O O . PHE B 1 33 ? -3.594 13.68 0.084 1 97.75 33 PHE B O 1
ATOM 1643 N N . ARG B 1 34 ? -5.418 14.93 -0.093 1 96.44 34 ARG B N 1
ATOM 1644 C CA . ARG B 1 34 ? -4.746 15.891 -0.963 1 96.44 34 ARG B CA 1
ATOM 1645 C C . ARG B 1 34 ? -3.613 16.594 -0.228 1 96.44 34 ARG B C 1
ATOM 1647 O O . ARG B 1 34 ? -2.518 16.75 -0.771 1 96.44 34 ARG B O 1
ATOM 1654 N N . ALA B 1 35 ? -3.879 16.984 0.96 1 98 35 ALA B N 1
ATOM 1655 C CA . ALA B 1 35 ? -2.83 17.578 1.776 1 98 35 ALA B CA 1
ATOM 1656 C C . ALA B 1 35 ? -1.664 16.625 1.976 1 98 35 ALA B C 1
ATOM 1658 O O . ALA B 1 35 ? -0.5 17.016 1.876 1 98 35 ALA B O 1
ATOM 1659 N N . LEU B 1 36 ? -2.01 15.406 2.236 1 98.25 36 LEU B N 1
ATOM 1660 C CA . LEU B 1 36 ? -0.988 14.383 2.438 1 98.25 36 LEU B CA 1
ATOM 1661 C C . LEU B 1 36 ? -0.123 14.227 1.192 1 98.25 36 LEU B C 1
ATOM 1663 O O . LEU B 1 36 ? 1.1 14.102 1.292 1 98.25 36 LEU B O 1
ATOM 1667 N N . PHE B 1 37 ? -0.713 14.234 0.095 1 96.06 37 PHE B N 1
ATOM 1668 C CA . PHE B 1 37 ? 0.021 14.094 -1.157 1 96.06 37 PHE B CA 1
ATOM 1669 C C . PHE B 1 37 ? 0.989 15.258 -1.348 1 96.06 37 PHE B C 1
ATOM 1671 O O . PHE B 1 37 ? 2.125 15.062 -1.785 1 96.06 37 PHE B O 1
ATOM 1678 N N . HIS B 1 38 ? 0.538 16.422 -1.091 1 97.06 38 HIS B N 1
ATOM 1679 C CA . HIS B 1 38 ? 1.418 17.578 -1.169 1 97.06 38 HIS B CA 1
ATOM 1680 C C . HIS B 1 38 ? 2.568 17.469 -0.173 1 97.06 38 HIS B C 1
ATOM 1682 O O . HIS B 1 38 ? 3.721 17.75 -0.515 1 97.06 38 HIS B O 1
ATOM 1688 N N . LEU B 1 39 ? 2.246 17.062 0.976 1 98.06 39 LEU B N 1
ATOM 1689 C CA . LEU B 1 39 ? 3.271 16.875 1.997 1 98.06 39 LEU B CA 1
ATOM 1690 C C . LEU B 1 39 ? 4.27 15.805 1.581 1 98.06 39 LEU B C 1
ATOM 1692 O O . LEU B 1 39 ? 5.461 15.906 1.883 1 98.06 39 LEU B O 1
ATOM 1696 N N . ASN B 1 40 ? 3.797 14.773 0.938 1 97.19 40 ASN B N 1
ATOM 1697 C CA . ASN B 1 40 ? 4.68 13.75 0.395 1 97.19 40 ASN B CA 1
ATOM 1698 C C . ASN B 1 40 ? 5.723 14.344 -0.543 1 97.19 40 ASN B C 1
ATOM 1700 O O . ASN B 1 40 ? 6.914 14.055 -0.424 1 97.19 40 ASN B O 1
ATOM 1704 N N . THR B 1 41 ? 5.266 15.164 -1.397 1 97.19 41 THR B N 1
ATOM 1705 C CA . THR B 1 41 ? 6.152 15.812 -2.355 1 97.19 41 THR B CA 1
ATOM 1706 C C . THR B 1 41 ? 7.23 16.609 -1.638 1 97.19 41 THR B C 1
ATOM 1708 O O . THR B 1 41 ? 8.414 16.5 -1.954 1 97.19 41 THR B O 1
ATOM 1711 N N . LEU B 1 42 ? 6.855 17.359 -0.709 1 97.38 42 LEU B N 1
ATOM 1712 C CA . LEU B 1 42 ? 7.785 18.172 0.064 1 97.38 42 LEU B CA 1
ATOM 1713 C C . LEU B 1 42 ? 8.742 17.297 0.858 1 97.38 42 LEU B C 1
ATOM 1715 O O . LEU B 1 42 ? 9.938 17.594 0.952 1 97.38 42 LEU B O 1
ATOM 1719 N N . GLY B 1 43 ? 8.211 16.234 1.402 1 97.5 43 GLY B N 1
ATOM 1720 C CA . GLY B 1 43 ? 9.055 15.289 2.115 1 97.5 43 GLY B CA 1
ATOM 1721 C C . GLY B 1 43 ? 10.109 14.648 1.233 1 97.5 43 GLY B C 1
ATOM 1722 O O . GLY B 1 43 ? 11.266 14.508 1.639 1 97.5 43 GLY B O 1
ATOM 1723 N N . LYS B 1 44 ? 9.695 14.281 0.098 1 97.5 44 LYS B N 1
ATOM 1724 C CA . LYS B 1 44 ? 10.625 13.711 -0.871 1 97.5 44 LYS B CA 1
ATOM 1725 C C . LYS B 1 44 ? 11.742 14.688 -1.204 1 97.5 44 LYS B C 1
ATOM 1727 O O . LYS B 1 44 ? 12.875 14.281 -1.491 1 97.5 44 LYS B O 1
ATOM 1732 N N . GLU B 1 45 ? 11.383 15.891 -1.108 1 97.06 45 GLU B N 1
ATOM 1733 C CA . GLU B 1 45 ? 12.352 16.938 -1.404 1 97.06 45 GLU B CA 1
ATOM 1734 C C . GLU B 1 45 ? 13.219 17.25 -0.188 1 97.06 45 GLU B C 1
ATOM 1736 O O . GLU B 1 45 ? 14.102 18.109 -0.248 1 97.06 45 GLU B O 1
ATOM 1741 N N . GLY B 1 46 ? 12.945 16.625 0.865 1 96.81 46 GLY B N 1
ATOM 1742 C CA . GLY B 1 46 ? 13.82 16.734 2.021 1 96.81 46 GLY B CA 1
ATOM 1743 C C . GLY B 1 46 ? 13.273 17.641 3.109 1 96.81 46 GLY B C 1
ATOM 1744 O O . GLY B 1 46 ? 13.984 17.969 4.059 1 96.81 46 GLY B O 1
ATOM 1745 N N . SER B 1 47 ? 12.039 18.016 3.062 1 97.88 47 SER B N 1
ATOM 1746 C CA . SER B 1 47 ? 11.445 18.891 4.078 1 97.88 47 SER B CA 1
ATOM 1747 C C . SER B 1 47 ? 11.164 18.109 5.367 1 97.88 47 SER B C 1
ATOM 1749 O O . SER B 1 47 ? 10.211 17.328 5.434 1 97.88 47 SER B O 1
ATOM 1751 N N . HIS B 1 48 ? 11.938 18.422 6.367 1 98.38 48 HIS B N 1
ATOM 1752 C CA . HIS B 1 48 ? 11.719 17.797 7.668 1 98.38 48 HIS B CA 1
ATOM 1753 C C . HIS B 1 48 ? 10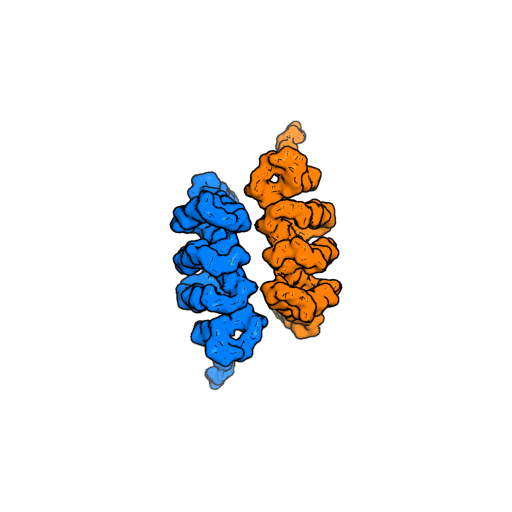.398 18.25 8.281 1 98.38 48 HIS B C 1
ATOM 1755 O O . HIS B 1 48 ? 9.703 17.453 8.93 1 98.38 48 HIS B O 1
ATOM 1761 N N . GLU B 1 49 ? 10.109 19.469 8.023 1 98.44 49 GLU B N 1
ATOM 1762 C CA . GLU B 1 49 ? 8.859 19.984 8.555 1 98.44 49 GLU B CA 1
ATOM 1763 C C . GLU B 1 49 ? 7.66 19.234 7.973 1 98.44 49 GLU B C 1
ATOM 1765 O O . GLU B 1 49 ? 6.703 18.938 8.695 1 98.44 49 GLU B O 1
ATOM 1770 N N . ALA B 1 50 ? 7.652 18.938 6.723 1 98.62 50 ALA B N 1
ATOM 1771 C CA . ALA B 1 50 ? 6.586 18.156 6.09 1 98.62 50 ALA B CA 1
ATOM 1772 C C . ALA B 1 50 ? 6.469 16.766 6.727 1 98.62 50 ALA B C 1
ATOM 1774 O O . ALA B 1 50 ? 5.363 16.312 7.027 1 98.62 50 ALA B O 1
ATOM 1775 N N . ILE B 1 51 ? 7.566 16.156 6.984 1 98.75 51 ILE B N 1
ATOM 1776 C CA . ILE B 1 51 ? 7.598 14.836 7.598 1 98.75 51 ILE B CA 1
ATOM 1777 C C . ILE B 1 51 ? 7.039 14.914 9.016 1 98.75 51 ILE B C 1
ATOM 1779 O O . ILE B 1 51 ? 6.27 14.047 9.43 1 98.75 51 ILE B O 1
ATOM 1783 N N . ASP B 1 52 ? 7.434 16.016 9.68 1 98.81 52 ASP B N 1
ATOM 1784 C CA . ASP B 1 52 ? 6.922 16.203 11.031 1 98.81 52 ASP B CA 1
ATOM 1785 C C . ASP B 1 52 ? 5.398 16.344 11.031 1 98.81 52 ASP B C 1
ATOM 1787 O O . ASP B 1 52 ? 4.723 15.82 11.922 1 98.81 52 ASP B O 1
ATOM 1791 N N . ILE B 1 53 ? 4.891 17.047 10.086 1 98.75 53 ILE B N 1
ATOM 1792 C CA . ILE B 1 53 ? 3.451 17.234 9.969 1 98.75 53 ILE B CA 1
ATOM 1793 C C . ILE B 1 53 ? 2.766 15.891 9.734 1 98.75 53 ILE B C 1
ATOM 1795 O O . ILE B 1 53 ? 1.771 15.57 10.383 1 98.75 53 ILE B O 1
ATOM 1799 N N . ILE B 1 54 ? 3.26 15.109 8.844 1 98.81 54 ILE B N 1
ATOM 1800 C CA . ILE B 1 54 ? 2.699 13.797 8.57 1 98.81 54 ILE B CA 1
ATOM 1801 C C . ILE B 1 54 ? 2.762 12.938 9.836 1 98.81 54 ILE B C 1
ATOM 1803 O O . ILE B 1 54 ? 1.771 12.305 10.219 1 98.81 54 ILE B O 1
ATOM 1807 N N . ALA B 1 55 ? 3.889 12.945 10.523 1 98.81 55 ALA B N 1
ATOM 1808 C CA . ALA B 1 55 ? 4.102 12.133 11.719 1 98.81 55 ALA B CA 1
ATOM 1809 C C . ALA B 1 55 ? 3.115 12.5 12.82 1 98.81 55 ALA B C 1
ATOM 1811 O O . ALA B 1 55 ? 2.658 11.641 13.57 1 98.81 55 ALA B O 1
ATOM 1812 N N . ALA B 1 56 ? 2.836 13.781 12.883 1 98.56 56 ALA B N 1
ATOM 1813 C CA . ALA B 1 56 ? 1.897 14.25 13.898 1 98.56 56 ALA B CA 1
ATOM 1814 C C . ALA B 1 56 ? 0.507 13.664 13.68 1 98.56 56 ALA B C 1
ATOM 1816 O O . ALA B 1 56 ? -0.314 13.633 14.602 1 98.56 56 ALA B O 1
ATOM 1817 N N . GLY B 1 57 ? 0.25 13.18 12.5 1 98.56 57 GLY B N 1
ATOM 1818 C CA . GLY B 1 57 ? -1.067 12.68 12.133 1 98.56 57 GLY B CA 1
ATOM 1819 C C . GLY B 1 57 ? -1.317 11.258 12.586 1 98.56 57 GLY B C 1
ATOM 1820 O O . GLY B 1 57 ? -2.439 10.75 12.484 1 98.56 57 GLY B O 1
ATOM 1821 N N . PHE B 1 58 ? -0.379 10.531 13.273 1 98.56 58 PHE B N 1
ATOM 1822 C CA . PHE B 1 58 ? -0.534 9.133 13.633 1 98.56 58 PHE B CA 1
ATOM 1823 C C . PHE B 1 58 ? -1.396 8.984 14.883 1 98.56 58 PHE B C 1
ATOM 1825 O O . PHE B 1 58 ? -1.646 7.871 15.344 1 98.56 58 PHE B O 1
ATOM 1832 N N . THR B 1 59 ? -1.96 10.062 15.367 1 96.94 59 THR B N 1
ATOM 1833 C CA . THR B 1 59 ? -2.939 10.023 16.453 1 96.94 59 THR B CA 1
ATOM 1834 C C . THR B 1 59 ? -4.359 10.133 15.898 1 96.94 59 THR B C 1
ATOM 1836 O O . THR B 1 59 ? -5.328 10.117 16.656 1 96.94 59 THR B O 1
ATOM 1839 N N . ASP B 1 60 ? -4.504 10.211 14.602 1 97.75 60 ASP B N 1
ATOM 1840 C CA . ASP B 1 60 ? -5.805 10.336 13.961 1 97.75 60 ASP B CA 1
ATOM 1841 C C . ASP B 1 60 ? -6.668 9.109 14.219 1 97.75 60 ASP B C 1
ATOM 1843 O O . ASP B 1 60 ? -6.148 8.016 14.461 1 97.75 60 ASP B O 1
ATOM 1847 N N . LYS B 1 61 ? -7.914 9.297 14.117 1 95.94 61 LYS B N 1
ATOM 1848 C CA . LYS B 1 61 ? -8.844 8.188 14.32 1 95.94 61 LYS B CA 1
ATOM 1849 C C . LYS B 1 61 ? -8.938 7.309 13.078 1 95.94 61 LYS B C 1
ATOM 1851 O O . LYS B 1 61 ? -9.312 6.141 13.164 1 95.94 61 LYS B O 1
ATOM 1856 N N . SER B 1 62 ? -8.656 7.863 11.93 1 97.06 62 SER B N 1
ATOM 1857 C CA . SER B 1 62 ? -8.805 7.141 10.672 1 97.06 62 SER B CA 1
ATOM 1858 C C . SER B 1 62 ? -7.66 6.16 10.453 1 97.06 62 SER B C 1
ATOM 1860 O O . SER B 1 62 ? -6.516 6.57 10.242 1 97.06 62 SER B O 1
ATOM 1862 N N . GLU B 1 63 ? -7.996 4.879 10.414 1 97.44 63 GLU B N 1
ATOM 1863 C CA . GLU B 1 63 ? -7.023 3.824 10.141 1 97.44 63 GLU B CA 1
ATOM 1864 C C . GLU B 1 63 ? -6.445 3.963 8.734 1 97.44 63 GLU B C 1
ATOM 1866 O O . GLU B 1 63 ? -5.238 3.801 8.539 1 97.44 63 GLU B O 1
ATOM 1871 N N . LEU B 1 64 ? -7.289 4.285 7.836 1 98.12 64 LEU B N 1
ATOM 1872 C CA . LEU B 1 64 ? -6.879 4.422 6.445 1 98.12 64 LEU B CA 1
ATOM 1873 C C . LEU B 1 64 ? -5.887 5.566 6.281 1 98.12 64 LEU B C 1
ATOM 1875 O O . LEU B 1 64 ? -4.852 5.41 5.625 1 98.12 64 LEU B O 1
ATOM 1879 N N . LEU B 1 65 ? -6.203 6.691 6.887 1 98.31 65 LEU B N 1
ATOM 1880 C CA . LEU B 1 65 ? -5.312 7.844 6.77 1 98.31 65 LEU B CA 1
ATOM 1881 C C . LEU B 1 65 ? -3.947 7.539 7.383 1 98.31 65 LEU B C 1
ATOM 1883 O O . LEU B 1 65 ? -2.914 7.863 6.797 1 98.31 65 LEU B O 1
ATOM 1887 N N . LYS B 1 66 ? -3.969 6.898 8.547 1 98.62 66 LYS B N 1
ATOM 1888 C CA . LYS B 1 66 ? -2.715 6.539 9.203 1 98.62 66 LYS B CA 1
ATOM 1889 C C . LYS B 1 66 ? -1.902 5.574 8.344 1 98.62 66 LYS B C 1
ATOM 1891 O O . LYS B 1 66 ? -0.684 5.719 8.219 1 98.62 66 LYS B O 1
ATOM 1896 N N . HIS B 1 67 ? -2.533 4.594 7.75 1 98.62 67 HIS B N 1
ATOM 1897 C CA . HIS B 1 67 ? -1.895 3.67 6.82 1 98.62 67 HIS B CA 1
ATOM 1898 C C . HIS B 1 67 ? -1.215 4.418 5.68 1 98.62 67 HIS B C 1
ATOM 1900 O O . HIS B 1 67 ? -0.045 4.172 5.379 1 98.62 67 HIS B O 1
ATOM 1906 N N . GLU B 1 68 ? -1.948 5.301 5.117 1 98.38 68 GLU B N 1
ATOM 1907 C CA . GLU B 1 68 ? -1.413 6.078 4.004 1 98.38 68 GLU B CA 1
ATOM 1908 C C . GLU B 1 68 ? -0.245 6.953 4.449 1 98.38 68 GLU B C 1
ATOM 1910 O O . GLU B 1 68 ? 0.723 7.129 3.707 1 98.38 68 GLU B O 1
ATOM 1915 N N . MET B 1 69 ? -0.329 7.531 5.625 1 98.81 69 MET B N 1
ATOM 1916 C CA . MET B 1 69 ? 0.762 8.344 6.148 1 98.81 69 MET B CA 1
ATOM 1917 C C . MET B 1 69 ? 2.045 7.531 6.27 1 98.81 69 MET B C 1
ATOM 1919 O O . MET B 1 69 ? 3.119 7.996 5.891 1 98.81 69 MET B O 1
ATOM 1923 N N . ALA B 1 70 ? 1.911 6.281 6.797 1 98.88 70 ALA B N 1
ATOM 1924 C CA . ALA B 1 70 ? 3.076 5.406 6.883 1 98.88 70 ALA B CA 1
ATOM 1925 C C . ALA B 1 70 ? 3.643 5.109 5.5 1 98.88 70 ALA B C 1
ATOM 1927 O O . ALA B 1 70 ? 4.855 5.199 5.285 1 98.88 70 ALA B O 1
ATOM 1928 N N . TYR B 1 71 ? 2.766 4.84 4.602 1 98.56 71 TYR B N 1
ATOM 1929 C CA . TYR B 1 71 ? 3.164 4.562 3.227 1 98.56 71 TYR B CA 1
ATOM 1930 C C . TYR B 1 71 ? 3.912 5.75 2.627 1 98.56 71 TYR B C 1
ATOM 1932 O O . TYR B 1 71 ? 4.996 5.586 2.062 1 98.56 71 TYR B O 1
ATOM 1940 N N . VAL B 1 72 ? 3.373 6.902 2.801 1 98.5 72 VAL B N 1
ATOM 1941 C CA . VAL B 1 72 ? 3.924 8.141 2.258 1 98.5 72 VAL B CA 1
ATOM 1942 C C . VAL B 1 72 ? 5.285 8.422 2.889 1 98.5 72 VAL B C 1
ATOM 1944 O O . VAL B 1 72 ? 6.238 8.781 2.193 1 98.5 72 VAL B O 1
ATOM 1947 N N . LEU B 1 73 ? 5.418 8.234 4.152 1 98.75 73 LEU B N 1
ATOM 1948 C CA . LEU B 1 73 ? 6.703 8.445 4.809 1 98.75 73 LEU B CA 1
ATOM 1949 C C . LEU B 1 73 ? 7.766 7.512 4.238 1 98.75 73 LEU B C 1
ATOM 1951 O O . LEU B 1 73 ? 8.906 7.918 4.031 1 98.75 73 LEU B O 1
ATOM 1955 N N . GLY B 1 74 ? 7.379 6.301 3.984 1 98.69 74 GLY B N 1
ATOM 1956 C CA . GLY B 1 74 ? 8.305 5.387 3.33 1 98.69 74 GLY B CA 1
ATOM 1957 C C . GLY B 1 74 ? 8.742 5.867 1.959 1 98.69 74 GLY B C 1
ATOM 1958 O O . GLY B 1 74 ? 9.914 5.734 1.595 1 98.69 74 GLY B O 1
ATOM 1959 N N . GLN B 1 75 ? 7.859 6.449 1.292 1 97.31 75 GLN B N 1
ATOM 1960 C CA . GLN B 1 75 ? 8.109 6.906 -0.071 1 97.31 75 GLN B CA 1
ATOM 1961 C C . GLN B 1 75 ? 9.07 8.094 -0.084 1 97.31 75 GLN B C 1
ATOM 1963 O O . GLN B 1 75 ? 9.734 8.352 -1.09 1 97.31 75 GLN B O 1
ATOM 1968 N N . THR B 1 76 ? 9.148 8.812 0.97 1 97.38 76 THR B N 1
ATOM 1969 C CA . THR B 1 76 ? 10.055 9.953 1.002 1 97.38 76 THR B CA 1
ATOM 1970 C C . THR B 1 76 ? 11.508 9.5 0.848 1 97.38 76 THR B C 1
ATOM 1972 O O . THR B 1 76 ? 12.367 10.281 0.443 1 97.38 76 THR B O 1
ATOM 1975 N N . GLN B 1 77 ? 11.812 8.312 1.324 1 97.62 77 GLN B N 1
ATOM 1976 C CA . GLN B 1 77 ? 13.164 7.754 1.311 1 97.62 77 GLN B CA 1
ATOM 1977 C C . GLN B 1 77 ? 14.117 8.594 2.158 1 97.62 77 GLN B C 1
ATOM 1979 O O . GLN B 1 77 ? 15.32 8.625 1.894 1 97.62 77 GLN B O 1
ATOM 1984 N N . GLN B 1 78 ? 13.531 9.328 3.111 1 97.81 78 GLN B N 1
ATOM 1985 C CA . GLN B 1 78 ? 14.32 10.172 4.008 1 97.81 78 GLN B CA 1
ATOM 1986 C C . GLN B 1 78 ? 14.617 9.445 5.32 1 97.81 78 GLN B C 1
ATOM 1988 O O . GLN B 1 78 ? 13.703 8.93 5.965 1 97.81 78 GLN B O 1
ATOM 1993 N N . GLU B 1 79 ? 15.82 9.516 5.691 1 97.88 79 GLU B N 1
ATOM 1994 C CA . GLU B 1 79 ? 16.203 8.93 6.977 1 97.88 79 GLU B CA 1
ATOM 1995 C C . GLU B 1 79 ? 15.406 9.555 8.125 1 97.88 79 GLU B C 1
ATOM 1997 O O . GLU B 1 79 ? 15.102 8.891 9.109 1 97.88 79 GLU B O 1
ATOM 2002 N N . TYR B 1 80 ? 15.062 10.781 7.918 1 98.5 80 TYR B N 1
ATOM 2003 C CA . TYR B 1 80 ? 14.328 11.523 8.938 1 98.5 80 TYR B CA 1
ATOM 2004 C C . TYR B 1 80 ? 12.969 10.883 9.195 1 98.5 80 TYR B C 1
ATOM 2006 O O . TYR B 1 80 ? 12.359 11.125 10.242 1 98.5 80 TYR B O 1
ATOM 2014 N N . SER B 1 81 ? 12.492 10.039 8.359 1 98.75 81 SER B N 1
ATOM 2015 C CA . SER B 1 81 ? 11.195 9.383 8.5 1 98.75 81 SER B CA 1
ATOM 2016 C C . SER B 1 81 ? 11.297 8.125 9.359 1 98.75 81 SER B C 1
ATOM 2018 O O . SER B 1 81 ? 10.281 7.543 9.742 1 98.75 81 SER B O 1
ATOM 2020 N N . ILE B 1 82 ? 12.484 7.723 9.672 1 98.81 82 ILE B N 1
ATOM 2021 C CA . ILE B 1 82 ? 12.695 6.453 10.359 1 98.81 82 ILE B CA 1
ATOM 2022 C C . ILE B 1 82 ? 12.141 6.539 11.781 1 98.81 82 ILE B C 1
ATOM 2024 O O . ILE B 1 82 ? 11.422 5.637 12.227 1 98.81 82 ILE B O 1
ATOM 2028 N N . LYS B 1 83 ? 12.422 7.598 12.438 1 98.69 83 LYS B N 1
ATOM 2029 C CA . LYS B 1 83 ? 12.031 7.723 13.836 1 98.69 83 LYS B CA 1
ATOM 2030 C C . LYS B 1 83 ? 10.516 7.621 14 1 98.69 83 LYS B C 1
ATOM 2032 O O . LYS B 1 83 ? 10.023 6.809 14.781 1 98.69 83 LYS B O 1
ATOM 2037 N N . PRO B 1 84 ? 9.758 8.438 13.234 1 98.81 84 PRO B N 1
ATOM 2038 C CA . PRO B 1 84 ? 8.312 8.289 13.406 1 98.81 84 PRO B CA 1
ATOM 2039 C C . PRO B 1 84 ? 7.801 6.914 12.977 1 98.81 84 PRO B C 1
ATOM 2041 O O . PRO B 1 84 ? 6.852 6.391 13.562 1 98.81 84 PRO B O 1
ATOM 2044 N N . LEU B 1 85 ? 8.352 6.289 12.031 1 98.88 85 LEU B N 1
ATOM 2045 C CA . LEU B 1 85 ? 7.926 4.969 11.57 1 98.88 85 LEU B CA 1
ATOM 2046 C C . LEU B 1 85 ? 8.234 3.906 12.617 1 98.88 85 LEU B C 1
ATOM 2048 O O . LEU B 1 85 ? 7.426 2.998 12.844 1 98.88 85 LEU B O 1
ATOM 2052 N N . VAL B 1 86 ? 9.359 4.02 13.25 1 98.94 86 VAL B N 1
ATOM 2053 C CA . VAL B 1 86 ? 9.719 3.113 14.336 1 98.94 86 VAL B CA 1
ATOM 2054 C C . VAL B 1 86 ? 8.719 3.256 15.477 1 98.94 86 VAL B C 1
ATOM 2056 O O . VAL B 1 86 ? 8.281 2.258 16.047 1 98.94 86 VAL B O 1
ATOM 2059 N N . ALA B 1 87 ? 8.391 4.488 15.773 1 98.81 87 ALA B N 1
ATOM 2060 C CA . ALA B 1 87 ? 7.414 4.738 16.828 1 98.81 87 ALA B CA 1
ATOM 2061 C C . ALA B 1 87 ? 6.082 4.062 16.516 1 98.81 87 ALA B C 1
ATOM 2063 O O . ALA B 1 87 ? 5.445 3.494 17.406 1 98.81 87 ALA B O 1
ATOM 2064 N N . VAL B 1 88 ? 5.652 4.102 15.289 1 98.88 88 VAL B N 1
ATOM 2065 C CA . VAL B 1 88 ? 4.398 3.484 14.859 1 98.88 88 VAL B CA 1
ATOM 2066 C C . VAL B 1 88 ? 4.5 1.968 15 1 98.88 88 VAL B C 1
ATOM 2068 O O . VAL B 1 88 ? 3.596 1.325 15.539 1 98.88 88 VAL B O 1
ATOM 2071 N N . LEU B 1 89 ? 5.59 1.409 14.578 1 98.81 89 LEU B N 1
ATOM 2072 C CA . LEU B 1 89 ? 5.781 -0.036 14.648 1 98.81 89 LEU B CA 1
ATOM 2073 C C . LEU B 1 89 ? 5.836 -0.51 16.094 1 98.81 89 LEU B C 1
ATOM 2075 O O . LEU B 1 89 ? 5.312 -1.576 16.422 1 98.81 89 LEU B O 1
ATOM 2079 N N . ASP B 1 90 ? 6.32 0.295 16.984 1 98.38 90 ASP B N 1
ATOM 2080 C CA . ASP B 1 90 ? 6.516 -0.041 18.391 1 98.38 90 ASP B CA 1
ATOM 2081 C C . ASP B 1 90 ? 5.207 0.081 19.172 1 98.38 90 ASP B C 1
ATOM 2083 O O . ASP B 1 90 ? 5.102 -0.411 20.297 1 98.38 90 ASP B O 1
ATOM 2087 N N . ASP B 1 91 ? 4.281 0.732 18.641 1 98.31 91 ASP B N 1
ATOM 2088 C CA . ASP B 1 91 ? 3.023 0.965 19.344 1 98.31 91 ASP B CA 1
ATOM 2089 C C . ASP B 1 91 ? 2.074 -0.219 19.172 1 98.31 91 ASP B C 1
ATOM 2091 O O . ASP B 1 91 ? 1.314 -0.281 18.203 1 98.31 91 ASP B O 1
ATOM 2095 N N . LEU B 1 92 ? 2.041 -1.093 20.141 1 97.56 92 LEU B N 1
ATOM 2096 C CA . LEU B 1 92 ? 1.257 -2.32 20.062 1 97.56 92 LEU B CA 1
ATOM 2097 C C . LEU B 1 92 ? -0.237 -2.014 20.109 1 97.56 92 LEU B C 1
ATOM 2099 O O . LEU B 1 92 ? -1.062 -2.875 19.797 1 97.56 92 LEU B O 1
ATOM 2103 N N . ASP B 1 93 ? -0.576 -0.782 20.453 1 97.12 93 ASP B N 1
ATOM 2104 C CA . ASP B 1 93 ? -1.979 -0.383 20.484 1 97.12 93 ASP B CA 1
ATOM 2105 C C . ASP B 1 93 ? -2.434 0.131 19.125 1 97.12 93 ASP B C 1
ATOM 2107 O O . ASP B 1 93 ? -3.621 0.383 18.922 1 97.12 93 ASP B O 1
ATOM 2111 N N . GLN B 1 94 ? -1.517 0.318 18.219 1 97.69 94 GLN B N 1
ATOM 2112 C CA . GLN B 1 94 ? -1.826 0.741 16.859 1 97.69 94 GLN B CA 1
ATOM 2113 C C . GLN B 1 94 ? -2.449 -0.398 16.062 1 97.69 94 GLN B C 1
ATOM 2115 O O . GLN B 1 94 ? -2.168 -1.57 16.312 1 97.69 94 GLN B O 1
ATOM 2120 N N . GLN B 1 95 ? -3.299 -0.076 15.07 1 96.81 95 GLN B N 1
ATOM 2121 C CA . GLN B 1 95 ? -3.947 -1.074 14.227 1 96.81 95 GLN B CA 1
ATOM 2122 C C . GLN B 1 95 ? -2.922 -1.858 13.414 1 96.81 95 GLN B C 1
ATOM 2124 O O . GLN B 1 95 ? -1.931 -1.295 12.945 1 96.81 95 GLN B O 1
ATOM 2129 N N . PRO B 1 96 ? -3.15 -3.152 13.18 1 97.12 96 PRO B N 1
ATOM 2130 C CA . PRO B 1 96 ? -2.244 -3.977 12.375 1 97.12 96 PRO B CA 1
ATOM 2131 C C . PRO B 1 96 ? -1.949 -3.369 11.008 1 97.12 96 PRO B C 1
ATOM 2133 O O . PRO B 1 96 ? -0.81 -3.42 10.531 1 97.12 96 PRO B O 1
ATOM 2136 N N . MET B 1 97 ? -2.938 -2.805 10.398 1 97.5 97 MET B N 1
ATOM 2137 C CA . MET B 1 97 ? -2.832 -2.189 9.078 1 97.5 97 MET B CA 1
ATOM 2138 C C . MET B 1 97 ? -1.808 -1.061 9.078 1 97.5 97 MET B C 1
ATOM 2140 O O . MET B 1 97 ?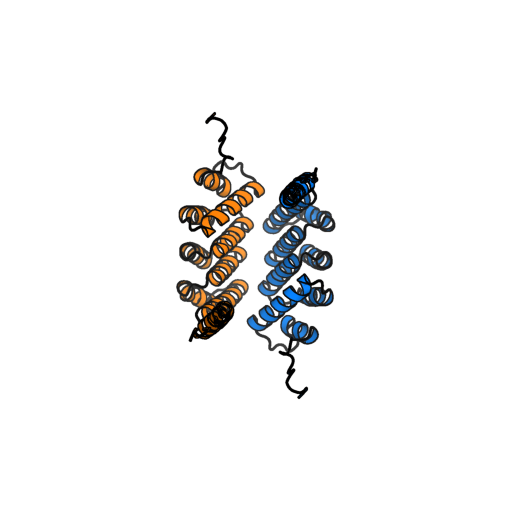 -1.029 -0.919 8.133 1 97.5 97 MET B O 1
ATOM 2144 N N . VAL B 1 98 ? -1.75 -0.342 10.133 1 98.62 98 VAL B N 1
ATOM 2145 C CA . VAL B 1 98 ? -0.836 0.789 10.258 1 98.62 98 VAL B CA 1
ATOM 2146 C C . VAL B 1 98 ? 0.558 0.287 10.625 1 98.62 98 VAL B C 1
ATOM 2148 O O . VAL B 1 98 ? 1.558 0.736 10.062 1 98.62 98 VAL B O 1
ATOM 2151 N N . ARG B 1 99 ? 0.647 -0.713 11.516 1 98.75 99 ARG B N 1
ATOM 2152 C CA . ARG B 1 99 ? 1.93 -1.248 11.961 1 98.75 99 ARG B CA 1
ATOM 2153 C C . ARG B 1 99 ? 2.629 -2.004 10.836 1 98.75 99 ARG B C 1
ATOM 2155 O O . ARG B 1 99 ? 3.842 -1.878 10.656 1 98.75 99 ARG B O 1
ATOM 2162 N N . HIS B 1 100 ? 1.857 -2.742 10.039 1 98.69 100 HIS B N 1
ATOM 2163 C CA . HIS B 1 100 ? 2.488 -3.432 8.922 1 98.69 100 HIS B CA 1
ATOM 2164 C C . HIS B 1 100 ? 2.988 -2.439 7.875 1 98.69 100 HIS B C 1
ATOM 2166 O O . HIS B 1 100 ? 4.066 -2.621 7.309 1 98.69 100 HIS B O 1
ATOM 2172 N N . GLU B 1 101 ? 2.205 -1.386 7.656 1 98.69 101 GLU B N 1
ATOM 2173 C CA . GLU B 1 101 ? 2.633 -0.37 6.699 1 98.69 101 GLU B CA 1
ATOM 2174 C C . GLU B 1 101 ? 3.904 0.331 7.168 1 98.69 101 GLU B C 1
ATOM 2176 O O . GLU B 1 101 ? 4.758 0.689 6.355 1 98.69 101 GLU B O 1
ATOM 2181 N N . ALA B 1 102 ? 4.016 0.568 8.477 1 98.94 102 ALA B N 1
ATOM 2182 C CA . ALA B 1 102 ? 5.227 1.172 9.023 1 98.94 102 ALA B CA 1
ATOM 2183 C C . ALA B 1 102 ? 6.441 0.283 8.766 1 98.94 102 ALA B C 1
ATOM 2185 O O . ALA B 1 102 ? 7.504 0.771 8.367 1 98.94 102 ALA B O 1
ATOM 2186 N N . ALA B 1 103 ? 6.297 -1.004 8.984 1 98.88 103 ALA B N 1
ATOM 2187 C CA . ALA B 1 103 ? 7.379 -1.949 8.711 1 98.88 103 ALA B CA 1
ATOM 2188 C C . ALA B 1 103 ? 7.754 -1.942 7.23 1 98.88 103 ALA B C 1
ATOM 2190 O O . ALA B 1 103 ? 8.938 -1.933 6.887 1 98.88 103 ALA B O 1
ATOM 2191 N N . GLU B 1 104 ? 6.727 -1.959 6.395 1 98.81 104 GLU B N 1
ATOM 2192 C CA . GLU B 1 104 ? 6.973 -1.888 4.961 1 98.81 104 GLU B CA 1
ATOM 2193 C C . GLU B 1 104 ? 7.719 -0.61 4.59 1 98.81 104 GLU B C 1
ATOM 2195 O O . GLU B 1 104 ? 8.648 -0.642 3.783 1 98.81 104 GLU B O 1
ATOM 2200 N N . ALA B 1 105 ? 7.332 0.47 5.188 1 98.81 105 ALA B N 1
ATOM 2201 C CA . ALA B 1 105 ? 7.957 1.766 4.938 1 98.81 105 ALA B CA 1
ATOM 2202 C C . ALA B 1 105 ? 9.422 1.756 5.355 1 98.81 105 ALA B C 1
ATOM 2204 O O . ALA B 1 105 ? 10.289 2.27 4.637 1 98.81 105 ALA B O 1
ATOM 2205 N N . LEU B 1 106 ? 9.695 1.188 6.445 1 98.88 106 LEU B N 1
ATOM 2206 C CA . LEU B 1 106 ? 11.07 1.067 6.91 1 98.88 106 LEU B CA 1
ATOM 2207 C C . LEU B 1 106 ? 11.906 0.259 5.926 1 98.88 106 LEU B C 1
ATOM 2209 O O . LEU B 1 106 ? 13.055 0.612 5.641 1 98.88 106 LEU B O 1
ATOM 2213 N N . GLY B 1 107 ? 11.305 -0.786 5.449 1 98.56 107 GLY B N 1
ATOM 2214 C CA . GLY B 1 107 ? 11.977 -1.553 4.41 1 98.56 107 GLY B CA 1
ATOM 2215 C C . GLY B 1 107 ? 12.258 -0.746 3.158 1 98.56 107 GLY B C 1
ATOM 2216 O O . GLY B 1 107 ? 13.32 -0.881 2.549 1 98.56 107 GLY B O 1
ATOM 2217 N N . ALA B 1 108 ? 11.352 0.049 2.799 1 97.81 108 ALA B N 1
ATOM 2218 C CA . ALA B 1 108 ? 11.477 0.879 1.604 1 97.81 108 ALA B CA 1
ATOM 2219 C C . ALA B 1 108 ? 12.602 1.899 1.761 1 97.81 108 ALA B C 1
ATOM 2221 O O . ALA B 1 108 ? 13.328 2.18 0.806 1 97.81 108 ALA B O 1
ATOM 2222 N N . ILE B 1 109 ? 12.719 2.447 2.881 1 97.69 109 ILE B N 1
ATOM 2223 C CA . ILE B 1 109 ? 13.781 3.414 3.143 1 97.69 109 ILE B CA 1
ATOM 2224 C C . ILE B 1 109 ? 15.141 2.721 3.08 1 97.69 109 ILE B C 1
ATOM 2226 O O . ILE B 1 109 ? 16.109 3.293 2.586 1 97.69 109 ILE B O 1
ATOM 2230 N N . GLY B 1 110 ? 15.25 1.53 3.678 1 97.56 110 GLY B N 1
ATOM 2231 C CA . GLY B 1 110 ? 16.406 0.679 3.439 1 97.56 110 GLY B CA 1
ATOM 2232 C C . GLY B 1 110 ? 17.562 0.982 4.363 1 97.56 110 GLY B C 1
ATOM 2233 O O . GLY B 1 110 ? 18.703 0.568 4.098 1 97.56 110 GLY B O 1
ATOM 2234 N N . ASP B 1 111 ? 17.281 1.719 5.402 1 97.06 111 ASP B N 1
ATOM 2235 C CA . ASP B 1 111 ? 18.344 2.123 6.32 1 97.06 111 ASP B CA 1
ATOM 2236 C C . ASP B 1 111 ? 18.562 1.07 7.406 1 97.06 111 ASP B C 1
ATOM 2238 O O . ASP B 1 111 ? 17.609 0.572 7.996 1 97.06 111 ASP B O 1
ATOM 2242 N N . GLU B 1 112 ? 19.766 0.797 7.742 1 97.06 112 GLU B N 1
ATOM 2243 C CA . GLU B 1 112 ? 20.125 -0.269 8.672 1 97.06 112 GLU B CA 1
ATOM 2244 C C . GLU B 1 112 ? 19.688 0.063 10.094 1 97.06 112 GLU B C 1
ATOM 2246 O O . GLU B 1 112 ? 19.562 -0.831 10.93 1 97.06 112 GLU B O 1
ATOM 2251 N N . ARG B 1 113 ? 19.484 1.321 10.391 1 97.31 113 ARG B N 1
ATOM 2252 C CA . ARG B 1 113 ? 19.031 1.736 11.711 1 97.31 113 ARG B CA 1
ATOM 2253 C C . ARG B 1 113 ? 17.688 1.118 12.055 1 97.31 113 ARG B C 1
ATOM 2255 O O . ARG B 1 113 ? 17.312 1.037 13.227 1 97.31 113 ARG B O 1
ATOM 2262 N N . ALA B 1 114 ? 16.953 0.673 11.086 1 98.31 114 ALA B N 1
ATOM 2263 C CA . ALA B 1 114 ? 15.625 0.101 11.305 1 98.31 114 ALA B CA 1
ATOM 2264 C C . ALA B 1 114 ? 15.719 -1.382 11.656 1 98.31 114 ALA B C 1
ATOM 2266 O O . ALA B 1 114 ? 14.742 -1.981 12.117 1 98.31 114 ALA B O 1
ATOM 2267 N N . LEU B 1 115 ? 16.891 -1.991 11.477 1 98.44 115 LEU B N 1
ATOM 2268 C CA . LEU B 1 115 ? 17.016 -3.441 11.578 1 98.44 115 LEU B CA 1
ATOM 2269 C C . LEU B 1 115 ? 16.703 -3.914 13 1 98.44 115 LEU B C 1
ATOM 2271 O O . LEU B 1 115 ? 16.078 -4.957 13.188 1 98.44 115 LEU B O 1
ATOM 2275 N N . GLU B 1 116 ? 17.156 -3.18 13.906 1 98.31 116 GLU B N 1
ATOM 2276 C CA . GLU B 1 116 ? 16.953 -3.6 15.289 1 98.31 116 GLU B CA 1
ATOM 2277 C C . GLU B 1 116 ? 15.477 -3.762 15.617 1 98.31 116 GLU B C 1
ATOM 2279 O O . GLU B 1 116 ? 15.055 -4.809 16.109 1 98.31 116 GLU B O 1
ATOM 2284 N N . VAL B 1 117 ? 14.68 -2.756 15.336 1 98.75 117 VAL B N 1
ATOM 2285 C CA . VAL B 1 117 ? 13.258 -2.799 15.664 1 98.75 117 VAL B CA 1
ATOM 2286 C C . VAL B 1 117 ? 12.562 -3.852 14.805 1 98.75 117 VAL B C 1
ATOM 2288 O O . VAL B 1 117 ? 11.656 -4.547 15.273 1 98.75 117 VAL B O 1
ATOM 2291 N N . LEU B 1 118 ? 12.953 -4.004 13.586 1 98.88 118 LEU B N 1
ATOM 2292 C CA . LEU B 1 118 ? 12.359 -4.984 12.688 1 98.88 118 LEU B CA 1
ATOM 2293 C C . LEU B 1 118 ? 12.633 -6.402 13.164 1 98.88 118 LEU B C 1
ATOM 2295 O O . LEU B 1 118 ? 11.742 -7.258 13.141 1 98.88 118 LEU B O 1
ATOM 2299 N N . LYS B 1 119 ? 13.82 -6.637 13.602 1 98.81 119 LYS B N 1
ATOM 2300 C CA . LYS B 1 119 ? 14.172 -7.953 14.133 1 98.81 119 LYS B CA 1
ATOM 2301 C C . LYS B 1 119 ? 13.414 -8.25 15.422 1 98.81 119 LYS B C 1
ATOM 2303 O O . LYS B 1 119 ? 13 -9.383 15.656 1 98.81 119 LYS B O 1
ATOM 2308 N N . LYS B 1 120 ? 13.281 -7.254 16.203 1 98.81 120 LYS B N 1
ATOM 2309 C CA . LYS B 1 120 ? 12.508 -7.398 17.438 1 98.81 120 LYS B CA 1
ATOM 2310 C C . LYS B 1 120 ? 11.094 -7.891 17.141 1 98.81 120 LYS B C 1
ATOM 2312 O O . LYS B 1 120 ? 10.641 -8.883 17.719 1 98.81 120 LYS B O 1
ATOM 2317 N N . TYR B 1 121 ? 10.422 -7.309 16.188 1 98.69 121 TYR B N 1
ATOM 2318 C CA . TYR B 1 121 ? 9.016 -7.613 15.961 1 98.69 121 TYR B CA 1
ATOM 2319 C C . TYR B 1 121 ? 8.852 -8.805 15.023 1 98.69 121 TYR B C 1
ATOM 2321 O O . TYR B 1 121 ? 7.785 -9.414 14.961 1 98.69 121 TYR B O 1
ATOM 2329 N N . LEU B 1 122 ? 9.93 -9.133 14.297 1 98.56 122 LEU B N 1
ATOM 2330 C CA . LEU B 1 122 ? 9.93 -10.422 13.602 1 98.56 122 LEU B CA 1
ATOM 2331 C C . LEU B 1 122 ? 9.836 -11.57 14.602 1 98.56 122 LEU B C 1
ATOM 2333 O O . LEU B 1 122 ? 9.094 -12.531 14.375 1 98.56 122 LEU B O 1
ATOM 2337 N N . LYS B 1 123 ? 10.43 -11.445 15.68 1 98 123 LYS B N 1
ATOM 2338 C CA . LYS B 1 123 ? 10.539 -12.508 16.672 1 98 123 LYS B CA 1
ATOM 2339 C C . LYS B 1 123 ? 9.344 -12.508 17.609 1 98 123 LYS B C 1
ATOM 2341 O O . LYS B 1 123 ? 8.789 -13.562 17.922 1 98 123 LYS B O 1
ATOM 2346 N N . ASP B 1 124 ? 8.852 -11.359 17.969 1 97.19 124 ASP B N 1
ATOM 2347 C CA . ASP B 1 124 ? 8.031 -11.305 19.172 1 97.19 124 ASP B CA 1
ATOM 2348 C C . ASP B 1 124 ? 6.641 -10.758 18.875 1 97.19 124 ASP B C 1
ATOM 2350 O O . ASP B 1 124 ? 5.777 -10.727 19.75 1 97.19 124 ASP B O 1
ATOM 2354 N N . ASP B 1 125 ? 6.414 -10.273 17.672 1 98.62 125 ASP B N 1
ATOM 2355 C CA . ASP B 1 125 ? 5.125 -9.625 17.453 1 98.62 125 ASP B CA 1
ATOM 2356 C C . ASP B 1 125 ? 3.986 -10.641 17.484 1 98.62 125 ASP B C 1
ATOM 2358 O O . ASP B 1 125 ? 4.105 -11.727 16.922 1 98.62 125 ASP B O 1
ATOM 2362 N N . PRO B 1 126 ? 2.947 -10.367 18.156 1 98.12 126 PRO B N 1
ATOM 2363 C CA . PRO B 1 126 ? 1.819 -11.305 18.219 1 98.12 126 PRO B CA 1
ATOM 2364 C C . PRO B 1 126 ? 1.084 -11.438 16.891 1 98.12 126 PRO B C 1
ATOM 2366 O O . PRO B 1 126 ? 0.369 -12.414 16.672 1 98.12 126 PRO B O 1
ATOM 2369 N N . LEU B 1 127 ? 1.182 -10.484 16.016 1 97.75 127 LEU B N 1
ATOM 2370 C CA . LEU B 1 127 ? 0.444 -10.477 14.758 1 97.75 127 LEU B CA 1
ATOM 2371 C C . LEU B 1 127 ? 1.301 -11.023 13.617 1 97.75 127 LEU B C 1
ATOM 2373 O O . LEU B 1 127 ? 2.379 -10.5 13.336 1 97.75 127 LEU B O 1
ATOM 2377 N N . GLU B 1 128 ? 0.804 -11.984 12.93 1 97.62 128 GLU B N 1
ATOM 2378 C CA . GLU B 1 128 ? 1.527 -12.641 11.844 1 97.62 128 GLU B CA 1
ATOM 2379 C C . GLU B 1 128 ? 1.821 -11.672 10.703 1 97.62 128 GLU B C 1
ATOM 2381 O O . GLU B 1 128 ? 2.908 -11.695 10.125 1 97.62 128 GLU B O 1
ATOM 2386 N N . VAL B 1 129 ? 0.877 -10.789 10.375 1 98.06 129 VAL B N 1
ATOM 2387 C CA . VAL B 1 129 ? 1.042 -9.859 9.258 1 98.06 129 VAL B CA 1
ATOM 2388 C C . VAL B 1 129 ? 2.221 -8.93 9.531 1 98.06 129 VAL B C 1
ATOM 2390 O O . VAL B 1 129 ? 2.973 -8.586 8.617 1 98.06 129 VAL B O 1
ATOM 2393 N N . VAL B 1 130 ? 2.418 -8.562 10.758 1 98.62 130 VAL B N 1
ATOM 2394 C CA . VAL B 1 130 ? 3.523 -7.688 11.125 1 98.62 130 VAL B CA 1
ATOM 2395 C C . VAL B 1 130 ? 4.836 -8.461 11.086 1 98.62 130 VAL B C 1
ATOM 2397 O O . VAL B 1 130 ? 5.832 -7.984 10.539 1 98.62 130 VAL B O 1
ATOM 2400 N N . ARG B 1 131 ? 4.812 -9.68 11.586 1 98.62 131 ARG B N 1
ATOM 2401 C CA . ARG B 1 131 ? 6.012 -10.516 11.523 1 98.62 131 ARG B CA 1
ATOM 2402 C C . ARG B 1 131 ? 6.453 -10.734 10.086 1 98.62 131 ARG B C 1
ATOM 2404 O O . ARG B 1 131 ? 7.633 -10.57 9.758 1 98.62 131 ARG B O 1
ATOM 2411 N N . GLN B 1 132 ? 5.539 -11.062 9.227 1 98.38 132 GLN B N 1
ATOM 2412 C CA . GLN B 1 132 ? 5.84 -11.312 7.816 1 98.38 132 GLN B CA 1
ATOM 2413 C C . GLN B 1 132 ? 6.387 -10.062 7.141 1 98.38 132 GLN B C 1
ATOM 2415 O O . GLN B 1 132 ? 7.34 -10.133 6.363 1 98.38 132 GLN B O 1
ATOM 2420 N N . THR B 1 133 ? 5.781 -8.906 7.473 1 98.69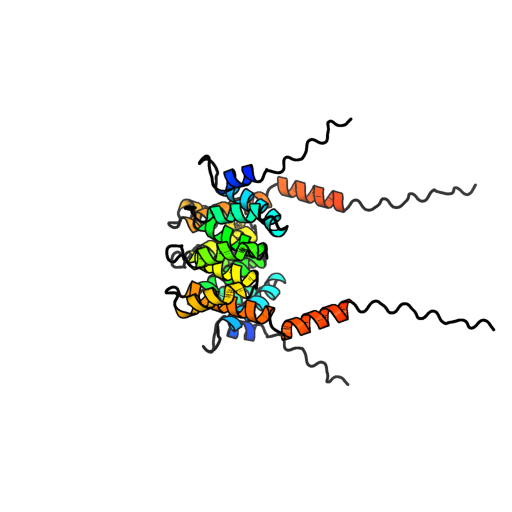 133 THR B N 1
ATOM 2421 C CA . THR B 1 133 ? 6.254 -7.668 6.863 1 98.69 133 THR B CA 1
ATOM 2422 C C . THR B 1 133 ? 7.664 -7.336 7.344 1 98.69 133 THR B C 1
ATOM 2424 O O . THR B 1 133 ? 8.508 -6.898 6.559 1 98.69 133 THR B O 1
ATOM 2427 N N . CYS B 1 134 ? 7.867 -7.59 8.633 1 98.81 134 CYS B N 1
ATOM 2428 C CA . CYS B 1 134 ? 9.203 -7.363 9.164 1 98.81 134 CYS B CA 1
ATOM 2429 C C . CYS B 1 134 ? 10.227 -8.25 8.461 1 98.81 134 CYS B C 1
ATOM 2431 O O . CYS B 1 134 ? 11.328 -7.801 8.133 1 98.81 134 CYS B O 1
ATOM 2433 N N . GLU B 1 135 ? 9.922 -9.453 8.227 1 98.5 135 GLU B N 1
ATOM 2434 C CA . GLU B 1 135 ? 10.797 -10.383 7.52 1 98.5 135 GLU B CA 1
ATOM 2435 C C . GLU B 1 135 ? 11.172 -9.844 6.141 1 98.5 135 GLU B C 1
ATOM 2437 O O . GLU B 1 135 ? 12.352 -9.789 5.789 1 98.5 135 GLU B O 1
ATOM 2442 N N . LEU B 1 136 ? 10.156 -9.469 5.438 1 98.12 136 LEU B N 1
ATOM 2443 C CA . LEU B 1 136 ? 10.383 -8.938 4.098 1 98.12 136 LEU B CA 1
ATOM 2444 C C . LEU B 1 136 ? 11.219 -7.664 4.152 1 98.12 136 LEU B C 1
ATOM 2446 O O . LEU B 1 136 ? 12.117 -7.469 3.33 1 98.12 136 LEU B O 1
ATOM 2450 N N . ALA B 1 137 ? 10.922 -6.777 5.09 1 98.62 137 ALA B N 1
ATOM 2451 C CA . ALA B 1 137 ? 11.641 -5.516 5.246 1 98.62 137 ALA B CA 1
ATOM 2452 C C . ALA B 1 137 ? 13.109 -5.758 5.562 1 98.62 137 ALA B C 1
ATOM 2454 O O . ALA B 1 137 ? 13.992 -5.117 4.988 1 98.62 137 ALA B O 1
ATOM 2455 N N . ILE B 1 138 ? 13.367 -6.68 6.41 1 98.44 138 ILE B N 1
ATOM 2456 C CA . ILE B 1 138 ? 14.727 -7.035 6.777 1 98.44 138 ILE B CA 1
ATOM 2457 C C . ILE B 1 138 ? 15.484 -7.535 5.547 1 98.44 138 ILE B C 1
ATOM 2459 O O . ILE B 1 138 ? 16.609 -7.105 5.285 1 98.44 138 ILE B O 1
ATOM 2463 N N . GLY B 1 139 ? 14.844 -8.438 4.824 1 97.06 139 GLY B N 1
ATOM 2464 C CA . GLY B 1 139 ? 15.453 -8.93 3.602 1 97.06 139 GLY B CA 1
ATOM 2465 C C . GLY B 1 139 ? 15.82 -7.816 2.633 1 97.06 139 GLY B C 1
ATOM 2466 O O . GLY B 1 139 ? 16.906 -7.828 2.045 1 97.06 139 GLY B O 1
ATOM 2467 N N . ARG B 1 140 ? 14.977 -6.879 2.504 1 95.94 140 ARG B N 1
ATOM 2468 C CA . ARG B 1 140 ? 15.203 -5.754 1.605 1 95.94 140 ARG B CA 1
ATOM 2469 C C . ARG B 1 140 ? 16.391 -4.914 2.068 1 95.94 140 ARG B C 1
ATOM 2471 O O . ARG B 1 140 ? 17.266 -4.559 1.268 1 95.94 140 ARG B O 1
ATOM 2478 N N . ILE B 1 141 ? 16.391 -4.594 3.303 1 97.25 141 ILE B N 1
ATOM 2479 C CA . ILE B 1 141 ? 17.438 -3.752 3.873 1 97.25 141 ILE B CA 1
ATOM 2480 C C . ILE B 1 141 ? 18.797 -4.457 3.758 1 97.25 141 ILE B C 1
ATOM 2482 O O . ILE B 1 141 ? 19.781 -3.846 3.355 1 97.25 141 ILE B O 1
ATOM 2486 N N . GLU B 1 142 ? 18.781 -5.695 4.078 1 96.19 142 GLU B N 1
ATOM 2487 C CA . GLU B 1 142 ? 20.031 -6.457 4.004 1 96.19 142 GLU B CA 1
ATOM 2488 C C . GLU B 1 142 ? 20.531 -6.566 2.568 1 96.19 142 GLU B C 1
ATOM 2490 O O . GLU B 1 142 ? 21.734 -6.48 2.312 1 96.19 142 GLU B O 1
ATOM 2495 N N . TRP B 1 143 ? 19.656 -6.742 1.666 1 91.88 143 TRP B N 1
ATOM 2496 C CA . TRP B 1 143 ? 20.031 -6.793 0.255 1 91.88 143 TRP B CA 1
ATOM 2497 C C . TRP B 1 143 ? 20.562 -5.449 -0.214 1 91.88 143 TRP B C 1
ATOM 2499 O O . TRP B 1 143 ? 21.609 -5.395 -0.884 1 91.88 143 TRP B O 1
ATOM 2509 N N . GLU B 1 144 ? 19.891 -4.398 0.155 1 90.12 144 GLU B N 1
ATOM 2510 C CA . GLU B 1 144 ? 20.281 -3.047 -0.242 1 90.12 144 GLU B CA 1
ATOM 2511 C C . GLU B 1 144 ? 21.656 -2.688 0.31 1 90.12 144 GLU B C 1
ATOM 2513 O O . GLU B 1 144 ? 22.391 -1.927 -0.313 1 90.12 144 GLU B O 1
ATOM 2518 N N . ASN B 1 145 ? 21.984 -3.242 1.366 1 89.12 145 ASN B N 1
ATOM 2519 C CA . ASN B 1 145 ? 23.234 -2.9 2.023 1 89.12 145 ASN B CA 1
ATOM 2520 C C . ASN B 1 145 ? 24.297 -3.975 1.802 1 89.12 145 ASN B C 1
ATOM 2522 O O . ASN B 1 145 ? 25.359 -3.945 2.428 1 89.12 145 ASN B O 1
ATOM 2526 N N . SER B 1 146 ? 23.906 -4.812 0.976 1 85.88 146 SER B N 1
ATOM 2527 C CA . SER B 1 146 ? 24.844 -5.898 0.691 1 85.88 146 SER B CA 1
ATOM 2528 C C . SER B 1 146 ? 25.922 -5.457 -0.283 1 85.88 146 SER B C 1
ATOM 2530 O O . SER B 1 146 ? 25.719 -4.527 -1.069 1 85.88 146 SER B O 1
ATOM 2532 N N . GLU B 1 147 ? 27.047 -6.074 -0.09 1 74.56 147 GLU B N 1
ATOM 2533 C CA . GLU B 1 147 ? 28.172 -5.848 -0.989 1 74.56 147 GLU B CA 1
ATOM 2534 C C . GLU B 1 147 ? 27.812 -6.195 -2.43 1 74.56 147 GLU B C 1
ATOM 2536 O O . GLU B 1 147 ? 28.266 -5.531 -3.365 1 74.56 147 GLU B O 1
ATOM 2541 N N . GLN B 1 148 ? 27 -7.176 -2.559 1 69.25 148 GLN B N 1
ATOM 2542 C CA . GLN B 1 148 ? 26.578 -7.621 -3.883 1 69.25 148 GLN B CA 1
ATOM 2543 C C . GLN B 1 148 ? 25.844 -6.516 -4.633 1 69.25 148 GLN B C 1
ATOM 2545 O O . GLN B 1 148 ? 26.078 -6.305 -5.824 1 69.25 148 GLN B O 1
ATOM 2550 N N . LYS B 1 149 ? 25 -5.883 -3.963 1 69.5 149 LYS B N 1
ATOM 2551 C CA . LYS B 1 149 ? 24.297 -4.773 -4.598 1 69.5 149 LYS B CA 1
ATOM 2552 C C . LYS B 1 149 ? 25.266 -3.643 -4.953 1 69.5 149 LYS B C 1
ATOM 2554 O O . LYS B 1 149 ? 25.141 -3.027 -6.016 1 69.5 149 LYS B O 1
ATOM 2559 N N . ARG B 1 150 ? 26.094 -3.518 -4.039 1 67.12 150 ARG B N 1
ATOM 2560 C CA . ARG B 1 150 ? 27.094 -2.492 -4.293 1 67.12 150 ARG B CA 1
ATOM 2561 C C . ARG B 1 150 ? 27.891 -2.803 -5.559 1 67.12 150 ARG B C 1
ATOM 2563 O O . ARG B 1 150 ? 28.156 -1.911 -6.367 1 67.12 150 ARG B O 1
ATOM 2570 N N . ILE B 1 151 ? 28.125 -4.047 -5.695 1 63.34 151 ILE B N 1
ATOM 2571 C CA . ILE B 1 151 ? 28.906 -4.477 -6.852 1 63.34 151 ILE B CA 1
ATOM 2572 C C . ILE B 1 151 ? 28.062 -4.363 -8.117 1 63.34 151 ILE B C 1
ATOM 2574 O O . ILE B 1 151 ? 28.547 -3.885 -9.148 1 63.34 151 ILE B O 1
ATOM 2578 N N . GLU B 1 152 ? 26.812 -4.719 -8.07 1 68.75 152 GLU B N 1
ATOM 2579 C CA . GLU B 1 152 ? 25.922 -4.672 -9.219 1 68.75 152 GLU B CA 1
ATOM 2580 C C . GLU B 1 152 ? 25.641 -3.236 -9.648 1 68.75 152 GLU B C 1
ATOM 2582 O O . GLU B 1 152 ? 25.562 -2.943 -10.844 1 68.75 152 GLU B O 1
ATOM 2587 N N . THR B 1 153 ? 25.531 -2.42 -8.711 1 63.91 153 THR B N 1
ATOM 2588 C CA . THR B 1 153 ? 25.281 -1.009 -8.992 1 63.91 153 THR B CA 1
ATOM 2589 C C . THR B 1 153 ? 26.516 -0.363 -9.625 1 63.91 153 THR B C 1
ATOM 2591 O O . THR B 1 153 ? 26.391 0.44 -10.555 1 63.91 153 THR B O 1
ATOM 2594 N N . ILE B 1 154 ? 27.609 -0.771 -9.102 1 56.06 154 ILE B N 1
ATOM 2595 C CA . ILE B 1 154 ? 28.859 -0.258 -9.656 1 56.06 154 ILE B CA 1
ATOM 2596 C C . ILE B 1 154 ? 29.031 -0.767 -11.078 1 56.06 154 ILE B C 1
ATOM 2598 O O . ILE B 1 154 ? 29.422 -0.006 -11.977 1 56.06 154 ILE B O 1
ATOM 2602 N N . GLN B 1 155 ? 28.719 -1.986 -11.289 1 53.88 155 GLN B N 1
ATOM 2603 C CA . GLN B 1 155 ? 28.844 -2.586 -12.609 1 53.88 155 GLN B CA 1
ATOM 2604 C C . GLN B 1 155 ? 27.859 -1.964 -13.594 1 53.88 155 GLN B C 1
ATOM 2606 O O . GLN B 1 155 ? 28.203 -1.696 -14.75 1 53.88 155 GLN B O 1
ATOM 2611 N N . LYS B 1 156 ? 26.688 -1.748 -13.164 1 59.06 156 LYS B N 1
ATOM 2612 C CA . LYS B 1 156 ? 25.688 -1.111 -14.023 1 59.06 156 LYS B CA 1
ATOM 2613 C C . LYS B 1 156 ? 26.062 0.334 -14.328 1 59.06 156 LYS B C 1
ATOM 2615 O O . LYS B 1 156 ? 25.875 0.808 -15.445 1 59.06 156 LYS B O 1
ATOM 2620 N N . SER B 1 157 ? 26.562 1.018 -13.352 1 56.38 157 SER B N 1
ATOM 2621 C CA . SER B 1 157 ? 27.016 2.395 -13.539 1 56.38 157 SER B CA 1
ATOM 2622 C C . SER B 1 157 ? 28.25 2.459 -14.422 1 56.38 157 SER B C 1
ATOM 2624 O O . SER B 1 157 ? 28.391 3.377 -15.234 1 56.38 157 SER B O 1
ATOM 2626 N N . GLN B 1 158 ? 29.172 1.564 -14.312 1 52.44 158 GLN B N 1
ATOM 2627 C CA . GLN B 1 158 ? 30.375 1.508 -15.133 1 52.44 158 GLN B CA 1
ATOM 2628 C C . GLN B 1 158 ? 30.031 1.202 -16.594 1 52.44 158 GLN B C 1
ATOM 2630 O O . GLN B 1 158 ? 30.703 1.691 -17.5 1 52.44 158 GLN B O 1
ATOM 2635 N N . PHE B 1 159 ? 29.062 0.431 -16.766 1 52.41 159 PHE B N 1
ATOM 2636 C CA . PHE B 1 159 ? 28.641 0.142 -18.125 1 52.41 159 PHE B CA 1
ATOM 2637 C C . PHE B 1 159 ? 27.844 1.306 -18.719 1 52.41 159 PHE B C 1
ATOM 2639 O O . PHE B 1 159 ? 27.875 1.533 -19.922 1 52.41 159 PHE B O 1
ATOM 2646 N N . GLU B 1 160 ? 27.109 1.921 -17.938 1 54.5 160 GLU B N 1
ATOM 2647 C CA . GLU B 1 160 ? 26.391 3.1 -18.422 1 54.5 160 GLU B CA 1
ATOM 2648 C C . GLU B 1 160 ? 27.359 4.266 -18.656 1 54.5 160 GLU B C 1
ATOM 2650 O O . GLU B 1 160 ? 27.094 5.129 -19.5 1 54.5 160 GLU B O 1
ATOM 2655 N N . SER B 1 161 ? 28.391 4.359 -17.938 1 44.44 161 SER B N 1
ATOM 2656 C CA . SER B 1 161 ? 29.406 5.402 -18.094 1 44.44 161 SER B CA 1
ATOM 2657 C C . SER B 1 161 ? 30.391 5.059 -19.203 1 44.44 161 SER B C 1
ATOM 2659 O O . SER B 1 161 ? 31.359 5.785 -19.422 1 44.44 161 SER B O 1
ATOM 2661 N N . ILE B 1 162 ? 30.25 3.951 -19.859 1 43.62 162 ILE B N 1
ATOM 2662 C CA . ILE B 1 162 ? 31.141 3.855 -21.016 1 43.62 162 ILE B CA 1
ATOM 2663 C C . ILE B 1 162 ? 30.844 4.992 -21.984 1 43.62 162 ILE B C 1
ATOM 2665 O O . ILE B 1 162 ? 29.781 5.039 -22.594 1 43.62 162 ILE B O 1
ATOM 2669 N N . ASP B 1 163 ? 31.297 6.191 -21.734 1 42.38 163 ASP B N 1
ATOM 2670 C CA . ASP B 1 163 ? 31.422 7.297 -22.672 1 42.38 163 ASP B CA 1
ATOM 2671 C C . ASP B 1 163 ? 31.875 6.797 -24.047 1 42.38 163 ASP B C 1
ATOM 2673 O O . ASP B 1 163 ? 32.719 5.902 -24.141 1 42.38 163 ASP B O 1
ATOM 2677 N N . PRO B 1 164 ? 31.031 6.957 -25.094 1 43.06 164 PRO B N 1
ATOM 2678 C CA . PRO B 1 164 ? 31.594 6.656 -26.406 1 43.06 164 PRO B CA 1
ATOM 2679 C C . PRO B 1 164 ? 33.031 7.129 -26.562 1 43.06 164 PRO B C 1
ATOM 2681 O O . PRO B 1 164 ? 33.406 8.211 -26.078 1 43.06 164 PRO B O 1
ATOM 2684 N N . ALA B 1 165 ? 34 6.242 -26.594 1 41.88 165 ALA B N 1
ATOM 2685 C CA . ALA B 1 165 ? 35.375 6.637 -26.922 1 41.88 165 ALA B CA 1
ATOM 2686 C C . ALA B 1 165 ? 35.375 7.711 -28 1 41.88 165 ALA B C 1
ATOM 2688 O O . ALA B 1 165 ? 34.688 7.598 -29.016 1 41.88 165 ALA B O 1
ATOM 2689 N N . PRO B 1 166 ? 35.688 8.938 -27.656 1 38.09 166 PRO B N 1
ATOM 2690 C CA . PRO B 1 166 ? 35.812 9.867 -28.766 1 38.09 166 PRO B CA 1
ATOM 2691 C C . PRO B 1 166 ? 36.594 9.258 -29.953 1 38.09 166 PRO B C 1
ATOM 2693 O O . PRO B 1 166 ? 37.438 8.383 -29.75 1 38.09 166 PRO B O 1
ATOM 2696 N N . PRO B 1 167 ? 36.031 9.281 -31.172 1 38.62 167 PRO B N 1
ATOM 2697 C CA . PRO B 1 167 ? 36.812 8.734 -32.281 1 38.62 167 PRO B CA 1
ATOM 2698 C C . PRO B 1 167 ? 38.281 9.18 -32.25 1 38.62 167 PRO B C 1
ATOM 2700 O O . PRO B 1 167 ? 38.594 10.258 -31.766 1 38.62 167 PRO B O 1
ATOM 2703 N N . LEU B 1 168 ? 39.188 8.266 -31.953 1 38.06 168 LEU B N 1
ATOM 2704 C CA . LEU B 1 168 ? 40.594 8.57 -32.031 1 38.06 168 LEU B CA 1
ATOM 2705 C C . LEU B 1 168 ? 40.906 9.445 -33.25 1 38.06 168 LEU B C 1
ATOM 2707 O O . LEU B 1 168 ? 40.531 9.094 -34.375 1 38.06 168 LEU B O 1
ATOM 2711 N N . ALA B 1 169 ? 40.844 10.734 -33.094 1 36.19 169 ALA B N 1
ATOM 2712 C CA . ALA B 1 169 ? 41.406 11.578 -34.156 1 36.19 169 ALA B CA 1
ATOM 2713 C C . ALA B 1 169 ? 42.688 10.969 -34.719 1 36.19 169 ALA B C 1
ATOM 2715 O O . ALA B 1 169 ? 43.594 10.609 -33.969 1 36.19 169 ALA B O 1
ATOM 2716 N N . LEU B 1 170 ? 42.594 10.25 -35.875 1 36.56 170 LEU B N 1
ATOM 2717 C CA . LEU B 1 170 ? 43.781 9.891 -36.656 1 36.56 170 LEU B CA 1
ATOM 2718 C C . LEU B 1 170 ? 44.781 11.023 -36.656 1 36.56 170 LEU B C 1
ATOM 2720 O O . LEU B 1 170 ? 44.438 12.172 -36.969 1 36.56 170 LEU B O 1
ATOM 2724 N N . ASP B 1 171 ? 45.688 11.07 -35.75 1 35.97 171 ASP B N 1
ATOM 2725 C CA . ASP B 1 171 ? 46.875 11.906 -35.844 1 35.97 171 ASP B CA 1
ATOM 2726 C C . ASP B 1 171 ? 47.438 11.945 -37.25 1 35.97 171 ASP B C 1
ATOM 2728 O O . ASP B 1 171 ? 47.875 10.922 -37.781 1 35.97 171 ASP B O 1
ATOM 2732 N N . VAL B 1 172 ? 46.781 12.719 -38.188 1 37.31 172 VAL B N 1
ATOM 2733 C CA . VAL B 1 172 ? 47.562 13.047 -39.406 1 37.31 172 VAL B CA 1
ATOM 2734 C C . VAL B 1 172 ? 48.906 13.609 -39 1 37.31 172 VAL B C 1
ATOM 2736 O O . VAL B 1 172 ? 49 14.648 -38.344 1 37.31 172 VAL B O 1
ATOM 2739 N N . GLU B 1 173 ? 49.875 12.805 -38.75 1 32.81 173 GLU B N 1
ATOM 2740 C CA . GLU B 1 173 ? 51.281 13.18 -38.75 1 32.81 173 GLU B CA 1
ATOM 2741 C C . GLU B 1 173 ? 51.625 14.008 -40 1 32.81 173 GLU B C 1
ATOM 2743 O O . GLU B 1 173 ? 51.469 13.531 -41.125 1 32.81 173 GLU B O 1
ATOM 2748 N N . GLU B 1 174 ? 51.156 15.297 -40.031 1 32.31 174 GLU B N 1
ATOM 2749 C CA . GLU B 1 174 ? 51.875 16.141 -40.969 1 32.31 174 GLU B CA 1
ATOM 2750 C C . GLU B 1 174 ? 53.375 15.992 -40.812 1 32.31 174 GLU B C 1
ATOM 2752 O O . GLU B 1 174 ? 53.938 16.234 -39.75 1 32.31 174 GLU B O 1
ATOM 2757 N N . ASN B 1 175 ? 53.969 15.047 -41.625 1 29.3 175 ASN B N 1
ATOM 2758 C CA . ASN B 1 175 ? 55.25 15.391 -42.219 1 29.3 175 ASN B CA 1
ATOM 2759 C C . ASN B 1 175 ? 55.156 16.641 -43.062 1 29.3 175 ASN B C 1
ATOM 2761 O O . ASN B 1 175 ? 54.219 16.812 -43.812 1 29.3 175 ASN B O 1
#

Secondary structure (DSSP, 8-state):
--TT--------HHHHHHHHTTTTS---HHHHHHHHHHHHHHHHTT-HHHHHHHHHGGG-S-HHHHHHHHHHHHHHT-GGGHHHHHHHHH-TTS-HHHHHHHHHHHHHHT-GGGHHHHHHHHHH-S-HHHHHHHHHHHHHHHHHTSHHHHHHHHHHHHHHT--------------/--TT--------HHHHHHHHTTTTS---HHHHHHHHHHHHHHHHTT-HHHHHHHHHGGG-S-HHHHHHHHHHHHHHT-GGGHHHHHHHHH-TTS-HHHHHHHHHHHHHHT-GGGHHHHHHHHHH-S-HHHHHHHHHHHHHHHHHTSHHHHHHHHHHHHHHT--------------

Radius of gyration: 25.04 Å; Cα contacts (8 Å, |Δi|>4): 434; chains: 2; bounding box: 79×73×79 Å

InterPro domains:
  IPR004155 PBS lyase HEAT-like repeat [SM00567] (63-92)
  IPR004155 PBS lyase HEAT-like repeat [SM00567] (96-125)
  IPR011989 Armadillo-like helical [G3DSA:1.25.10.10] (2-163)
  IPR016024 Armadillo-type fold [SSF48371] (27-141)

Sequence (350 aa):
MDTLRKSEGTETLAELRATLLNEDGKQDLANRFRALFHLNTLGKEGSHEAIDIIAAGFTDKSELLKHEMAYVLGQTQQEYSIKPLVAVLDDLDQQPMVRHEAAEALGAIGDERALEVLKKYLKDDPLEVVRQTCELAIGRIEWENSEQKRIETIQKSQFESIDPAPPLALDVEENMDTLRKSEGTETLAELRATLLNEDGKQDLANRFRALFHLNTLGKEGSHEAIDIIAAGFTDKSELLKHEMAYVLGQTQQEYSIKPLVAVLDDLDQQPMVRHEAAEALGAIGDERALEVLKKYLKDDPLEVVRQTCELAIGRIEWENSEQKRIETIQKSQFESIDPAPPLALDVEEN